Protein AF-0000000072514870 (afdb_homodimer)

Organism: Oesophagostomum dentatum (NCBI:txid61180)

InterPro domains:
  IPR031053 Chromodomain-helicase-DNA-binding protein 1-like [PTHR47157] (15-171)
  IPR043472 Macro domain-like [G3DSA:3.40.220.10] (25-173)
  IPR043472 Macro domain-like [SSF52949] (26-171)

Nearest PDB structures (foldseek):
  7epu-assembly1_B  TM=7.178E-01  e=2.884E-07  Homo sapiens
  6lfq-assembly1_A  TM=6.976E-01  e=9.894E-04  Saccharomyces cerevisiae S288C
  6lfs-assembly1_A  TM=6.903E-01  e=5.741E-03  Saccharomyces cerevisiae S288C
  5efo-assembly1_B  TM=5.193E-01  e=2.152E+00  Vibrio cholerae
  4lkr-assembly1_A  TM=4.540E-01  e=8.447E+00  Shewanella oneidensis MR-1

Radius of gyration: 20.97 Å; Cα contacts (8 Å, |Δi|>4): 675; chains: 2; bounding box: 46×59×58 Å

Secondary structure (DSSP, 8-state):
----BPPPPPHHHHTT--GGGEEEEEEEEES-TTSPPPPTT---SEEEEEEEEESSS----SHHHHHHHHH-THHHHHHHHHHHTT---TT-EEEE----------S----------TTPPEEEEEEEEEE-TTSTTEEEHHHHHHHHHHHHHHHHHTTEEEEEEPSSSSS-----/----BPPPPPHHHHTT--GGGEEEEEEEEES-TTSPPPPTT---SEEEEEEEEESSS----SHHHHHHHHH-THHHHHHHHHHHTT---TT-EEEE----------S----------TTPPEEEEEEEEEE-TTSTTEEEHHHHHHHHHHHHHHHHHTTEEEEEEPSSSSSS----

Sequence (352 aa):
YVSGSLPLPNPEDQQSIEAIEEAVRLHYVRGDVTRPQREEDDHSKCQLILHCVDNSGTFGDRGIFAALRAKDPSIADRYELISRMGDLRIGDAHLINDVKELRNSPETEEQPSTSMHTDEAAEAVILFVGQSSKRRDEIRLATLEHCFARIGEYARHNDASVHMARIGYGMCSQKNYVSGSLPLPNPEDQQSIEAIEEAVRLHYVRGDVTRPQREEDDHSKCQLILHCVDNSGTFGDRGIFAALRAKDPSIADRYELISRMGDLRIGDAHLINDVKELRNSPETEEQPSTSMHTDEAAEAVILFVGQSSKRRDEIRLATLEHCFARIGEYARHNDASVHMARIGYGMCSQKN

Foldseek 3Di:
DDFQWFDFDDPVVVVPADPPRDDDDDDDDDDDLLDDDDDPPQQFQEAEEEAEDALPLAQFCDDVSVVLCQQAVVVNVVSNVCNVVVNLDQLTKGKAFQGHRPDCPDPPPVPVPVCVVVRDHGYIYIYHHQDYPVDQPDGDPVSVVSNVSRVVVVCVVRRYHYTYDPPPPPRRSPPD/DDFQWFDFDDPVVVVPQDPPNDDDDDDDDDDDLLDDDDDPPQQFQEAEEEAEDALPLAQFCDDVSVVLCQQAVVVSVVSNVCSVVVNLDQLTKGKAFQGHRPHCPDPPPVPVPVCVVVRDHGYIYIYHHQDYPVGLPDGDPVSVVSNVSRVVVVCVVRRYHYTYDPPPPDRRSDDD

pLDDT: mean 79.29, std 19.31, range [24.91, 97.81]

Structure (mmCIF, N/CA/C/O backbone):
data_AF-0000000072514870-model_v1
#
loop_
_entity.id
_entity.type
_entity.pdbx_description
1 polymer 'Uncharacterized protein'
#
loop_
_atom_site.group_PDB
_atom_site.id
_atom_site.type_symbol
_atom_site.label_atom_id
_atom_site.label_alt_id
_atom_site.label_comp_id
_atom_site.label_asym_id
_atom_site.label_entity_id
_atom_site.label_seq_id
_atom_site.pdbx_PDB_ins_code
_atom_site.Cartn_x
_atom_site.Cartn_y
_atom_site.Cartn_z
_atom_site.occupancy
_atom_site.B_iso_or_equiv
_atom_site.auth_seq_id
_atom_site.auth_comp_id
_atom_site.auth_asym_id
_atom_site.auth_atom_id
_atom_site.pdbx_PDB_model_num
ATOM 1 N N . TYR A 1 1 ? -1.441 -31.609 -0.232 1 90.69 1 TYR A N 1
ATOM 2 C CA . TYR A 1 1 ? -1.537 -30.156 -0.292 1 90.69 1 TYR A CA 1
ATOM 3 C C . TYR A 1 1 ? -0.963 -29.516 0.968 1 90.69 1 TYR A C 1
ATOM 5 O O . TYR A 1 1 ? -1.275 -29.953 2.084 1 90.69 1 TYR A O 1
ATOM 13 N N . VAL A 1 2 ? 0.044 -28.703 0.779 1 90.56 2 VAL A N 1
ATOM 14 C CA . VAL A 1 2 ? 0.567 -27.891 1.874 1 90.56 2 VAL A CA 1
ATOM 15 C C . VAL A 1 2 ? 0.252 -26.422 1.622 1 90.56 2 VAL A C 1
ATOM 17 O O . VAL A 1 2 ? 0.572 -25.891 0.559 1 90.56 2 VAL A O 1
ATOM 20 N N . SER A 1 3 ? -0.399 -25.859 2.57 1 92 3 SER A N 1
ATOM 21 C CA . SER A 1 3 ? -0.801 -24.469 2.422 1 92 3 SER A CA 1
ATOM 22 C C . SER A 1 3 ? 0.412 -23.562 2.266 1 92 3 SER A C 1
ATOM 24 O O . SER A 1 3 ? 1.411 -23.719 2.971 1 92 3 SER A O 1
ATOM 26 N N . GLY A 1 4 ? 0.358 -22.641 1.315 1 89.12 4 GLY A N 1
ATOM 27 C CA . GLY A 1 4 ? 1.38 -21.625 1.129 1 89.12 4 GLY A CA 1
ATOM 28 C C . GLY A 1 4 ? 1.059 -20.328 1.835 1 89.12 4 GLY A C 1
ATOM 29 O O . GLY A 1 4 ? 1.702 -19.297 1.586 1 89.12 4 GLY A O 1
ATOM 30 N N . SER A 1 5 ? -0.01 -20.359 2.662 1 93.62 5 SER A N 1
ATOM 31 C CA . SER A 1 5 ? -0.379 -19.156 3.391 1 93.62 5 SER A CA 1
ATOM 32 C C . SER A 1 5 ? 0.699 -18.766 4.395 1 93.62 5 SER A C 1
ATOM 34 O O . SER A 1 5 ? 1.143 -19.594 5.191 1 93.62 5 SER A O 1
ATOM 36 N N . LEU A 1 6 ? 1.13 -17.578 4.352 1 94.62 6 LEU A N 1
ATOM 37 C CA . LEU A 1 6 ? 2.17 -17.078 5.242 1 94.62 6 LEU A CA 1
ATOM 38 C C . LEU A 1 6 ? 1.637 -16.906 6.66 1 94.62 6 LEU A C 1
ATOM 40 O O . LEU A 1 6 ? 0.489 -16.484 6.848 1 94.62 6 LEU A O 1
ATOM 44 N N . PRO A 1 7 ? 2.412 -17.109 7.633 1 89.19 7 PRO A N 1
ATOM 45 C CA . PRO A 1 7 ? 1.971 -16.953 9.023 1 89.19 7 PRO A CA 1
ATOM 46 C C . PRO A 1 7 ? 1.928 -15.5 9.469 1 89.19 7 PRO A C 1
ATOM 48 O O . PRO A 1 7 ? 2.625 -14.656 8.898 1 89.19 7 PRO A O 1
ATOM 51 N N . LEU A 1 8 ? 1.062 -15.242 10.43 1 86.31 8 LEU A N 1
ATOM 52 C CA . LEU A 1 8 ? 1.138 -13.961 11.109 1 86.31 8 LEU A CA 1
ATOM 53 C C . LEU A 1 8 ? 2.424 -13.852 11.93 1 86.31 8 LEU A C 1
ATOM 55 O O . LEU A 1 8 ? 2.947 -14.859 12.406 1 86.31 8 LEU A O 1
ATOM 59 N N . PRO A 1 9 ? 2.838 -12.586 11.992 1 80.44 9 PRO A N 1
ATOM 60 C CA . PRO A 1 9 ? 4.023 -12.445 12.844 1 80.44 9 PRO A CA 1
ATOM 61 C C . PRO A 1 9 ? 3.781 -12.906 14.273 1 80.44 9 PRO A C 1
ATOM 63 O O . PRO A 1 9 ? 2.654 -12.828 14.773 1 80.44 9 PRO A O 1
ATOM 66 N N . ASN A 1 10 ? 4.762 -13.414 14.82 1 77.88 10 ASN A N 1
ATOM 67 C CA . ASN A 1 10 ? 4.691 -13.805 16.234 1 77.88 10 ASN A CA 1
ATOM 68 C C . ASN A 1 10 ? 4.355 -12.617 17.125 1 77.88 10 ASN A C 1
ATOM 70 O O . ASN A 1 10 ? 4.961 -11.547 17 1 77.88 10 ASN A O 1
ATOM 74 N N . PRO A 1 11 ? 3.316 -12.828 17.859 1 72 11 PRO A N 1
ATOM 75 C CA . PRO A 1 11 ? 2.953 -11.727 18.766 1 72 11 PRO A CA 1
ATOM 76 C C . PRO A 1 11 ? 4.145 -11.195 19.547 1 72 11 PRO A C 1
ATOM 78 O O . PRO A 1 11 ? 4.227 -10 19.828 1 72 11 PRO A O 1
ATOM 81 N N . GLU A 1 12 ? 4.957 -12.078 19.953 1 66.81 12 GLU A N 1
ATOM 82 C CA . GLU A 1 12 ? 6.137 -11.648 20.703 1 66.81 12 GLU A CA 1
ATOM 83 C C . GLU A 1 12 ? 6.988 -10.68 19.875 1 66.81 12 GLU A C 1
ATOM 85 O O . GLU A 1 12 ? 7.594 -9.758 20.438 1 66.81 12 GLU A O 1
ATOM 90 N N . ASP A 1 13 ? 6.992 -10.914 18.609 1 62.56 13 ASP A N 1
ATOM 91 C CA . ASP A 1 13 ? 7.773 -10.062 17.719 1 62.56 13 ASP A CA 1
ATOM 92 C C . ASP A 1 13 ? 7.078 -8.727 17.484 1 62.56 13 ASP A C 1
ATOM 94 O O . ASP A 1 13 ? 7.734 -7.719 17.203 1 62.56 13 ASP A O 1
ATOM 98 N N . GLN A 1 14 ? 5.738 -8.711 17.625 1 60.97 14 GLN A N 1
ATOM 99 C CA . GLN A 1 14 ? 4.926 -7.531 17.328 1 60.97 14 GLN A CA 1
ATOM 100 C C . GLN A 1 14 ? 4.82 -6.629 18.562 1 60.97 14 GLN A C 1
ATOM 102 O O . GLN A 1 14 ? 4.625 -5.418 18.438 1 60.97 14 GLN A O 1
ATOM 107 N N . GLN A 1 15 ? 4.641 -7.242 19.828 1 55.06 15 GLN A N 1
ATOM 108 C CA . GLN A 1 15 ? 4.418 -6.5 21.062 1 55.06 15 GLN A CA 1
ATOM 109 C C . GLN A 1 15 ? 5.43 -5.371 21.219 1 55.06 15 GLN A C 1
ATOM 111 O O . GLN A 1 15 ? 5.137 -4.352 21.844 1 55.06 15 GLN A O 1
ATOM 116 N N . SER A 1 16 ? 6.562 -5.52 20.656 1 50.81 16 SER A N 1
ATOM 117 C CA . SER A 1 16 ? 7.551 -4.48 20.922 1 50.81 16 SER A CA 1
ATOM 118 C C . SER A 1 16 ? 7.418 -3.326 19.938 1 50.81 16 SER A C 1
ATOM 120 O O . SER A 1 16 ? 8.039 -2.275 20.109 1 50.81 16 SER A O 1
ATOM 122 N N . ILE A 1 17 ? 6.578 -3.631 18.969 1 52.66 17 ILE A N 1
ATOM 123 C CA . ILE A 1 17 ? 6.676 -2.586 17.953 1 52.66 17 ILE A CA 1
ATOM 124 C C . ILE A 1 17 ? 5.504 -1.617 18.094 1 52.66 17 ILE A C 1
ATOM 126 O O . ILE A 1 17 ? 4.344 -2.014 17.969 1 52.66 17 ILE A O 1
ATOM 130 N N . GLU A 1 18 ? 5.715 -0.509 18.781 1 56.44 18 GLU A N 1
ATOM 131 C CA . GLU A 1 18 ? 4.711 0.55 18.797 1 56.44 18 GLU A CA 1
ATOM 132 C C . GLU A 1 18 ? 4.324 0.965 17.375 1 56.44 18 GLU A C 1
ATOM 134 O O . GLU A 1 18 ? 5.082 0.746 16.438 1 56.44 18 GLU A O 1
ATOM 139 N N . ALA A 1 19 ? 3.055 1.271 17.078 1 55.03 19 ALA A N 1
ATOM 140 C CA . ALA A 1 19 ? 2.477 1.653 15.789 1 55.03 19 ALA A CA 1
ATOM 141 C C . ALA A 1 19 ? 3.459 2.486 14.977 1 55.03 19 ALA A C 1
ATOM 143 O O . ALA A 1 19 ? 3.498 2.383 13.742 1 55.03 19 ALA A O 1
ATOM 144 N N . ILE A 1 20 ? 4.344 3.166 15.711 1 58.41 20 ILE A N 1
ATOM 145 C CA . ILE A 1 20 ? 5.223 4.109 15.031 1 58.41 20 ILE A CA 1
ATOM 146 C C . ILE A 1 20 ? 6.609 3.49 14.859 1 58.41 20 ILE A C 1
ATOM 148 O O . ILE A 1 20 ? 7.562 4.18 14.5 1 58.41 20 ILE A O 1
ATOM 152 N N . GLU A 1 21 ? 6.555 2.211 15.031 1 62.81 21 GLU A N 1
ATOM 153 C CA . GLU A 1 21 ? 7.922 1.691 15.031 1 62.81 21 GLU A CA 1
ATOM 154 C C . GLU A 1 21 ? 8.25 1.008 13.711 1 62.81 21 GLU A C 1
ATOM 156 O O . GLU A 1 21 ? 9.352 0.475 13.539 1 62.81 21 GLU A O 1
ATOM 161 N N . GLU A 1 22 ? 7.277 1.012 12.953 1 71.06 22 GLU A N 1
ATOM 162 C CA . GLU A 1 22 ? 7.574 0.446 11.633 1 71.06 22 GLU A CA 1
ATOM 163 C C . GLU A 1 22 ? 6.984 1.305 10.523 1 71.06 22 GLU A C 1
ATOM 165 O O . GLU A 1 22 ? 5.898 1.861 10.664 1 71.06 22 GLU A O 1
ATOM 170 N N . ALA A 1 23 ? 7.887 1.414 9.562 1 77.31 23 ALA A N 1
ATOM 171 C CA . ALA A 1 23 ? 7.457 2.211 8.422 1 77.31 23 ALA A CA 1
ATOM 172 C C . ALA A 1 23 ? 7.719 1.474 7.109 1 77.31 23 ALA A C 1
ATOM 174 O O . ALA A 1 23 ? 8.508 0.529 7.066 1 77.31 23 ALA A O 1
ATOM 175 N N . VAL A 1 24 ? 6.902 1.804 6.18 1 81.5 24 VAL A N 1
ATOM 176 C CA . VAL A 1 24 ? 7.074 1.311 4.816 1 81.5 24 VAL A CA 1
ATOM 177 C C . VAL A 1 24 ? 7.461 2.465 3.893 1 81.5 24 VAL A C 1
ATOM 179 O O . VAL A 1 24 ? 6.883 3.551 3.971 1 81.5 24 VAL A O 1
ATOM 182 N N . ARG A 1 25 ? 8.508 2.23 3.164 1 84.69 25 ARG A N 1
ATOM 183 C CA . ARG A 1 25 ? 8.898 3.172 2.121 1 84.69 25 ARG A CA 1
ATOM 184 C C . ARG A 1 25 ? 8.43 2.695 0.75 1 84.69 25 ARG A C 1
ATOM 186 O O . ARG A 1 25 ? 8.609 1.528 0.396 1 84.69 25 ARG A O 1
ATOM 193 N N . LEU A 1 26 ? 7.801 3.662 0.001 1 84.88 26 LEU A N 1
ATOM 194 C CA . LEU A 1 26 ? 7.277 3.35 -1.324 1 84.88 26 LEU A CA 1
ATOM 195 C C . LEU A 1 26 ? 8.07 4.074 -2.406 1 84.88 26 LEU A C 1
ATOM 197 O O . LEU A 1 26 ? 8.352 5.266 -2.283 1 84.88 26 LEU A O 1
ATOM 201 N N . HIS A 1 27 ? 8.453 3.312 -3.383 1 83.12 27 HIS A N 1
ATOM 202 C CA . HIS A 1 27 ? 9.086 3.867 -4.574 1 83.12 27 HIS A CA 1
ATOM 203 C C . HIS A 1 27 ? 8.281 3.549 -5.828 1 83.12 27 HIS A C 1
ATOM 205 O O . HIS A 1 27 ? 8.031 2.381 -6.133 1 83.12 27 HIS A O 1
ATOM 211 N N . TYR A 1 28 ? 7.828 4.59 -6.5 1 81.06 28 TYR A N 1
ATOM 212 C CA . TYR A 1 28 ? 7.082 4.402 -7.738 1 81.06 28 TYR A CA 1
ATOM 213 C C . TYR A 1 28 ? 8.023 4.234 -8.922 1 81.06 28 TYR A C 1
ATOM 215 O O . TYR A 1 28 ? 8.953 5.027 -9.109 1 81.06 28 TYR A O 1
ATOM 223 N N . VAL A 1 29 ? 7.828 3.154 -9.594 1 79.5 29 VAL A N 1
ATOM 224 C CA . VAL A 1 29 ? 8.695 2.861 -10.727 1 79.5 29 VAL A CA 1
ATOM 225 C C . VAL A 1 29 ? 7.852 2.598 -11.977 1 79.5 29 VAL A C 1
ATOM 227 O O . VAL A 1 29 ? 6.727 2.1 -11.875 1 79.5 29 VAL A O 1
ATOM 230 N N . ARG A 1 30 ? 8.422 3.027 -13.094 1 77.62 30 ARG A N 1
ATOM 231 C CA . ARG A 1 30 ? 7.758 2.705 -14.352 1 77.62 30 ARG A CA 1
ATOM 232 C C . ARG A 1 30 ? 8.156 1.317 -14.844 1 77.62 30 ARG A C 1
ATOM 234 O O . ARG A 1 30 ? 9.328 0.943 -14.773 1 77.62 30 ARG A O 1
ATOM 241 N N . GLY A 1 31 ? 7.172 0.548 -15.289 1 79.62 31 GLY A N 1
ATOM 242 C CA . GLY A 1 31 ? 7.48 -0.757 -15.852 1 79.62 31 GLY A CA 1
ATOM 243 C C . GLY A 1 31 ? 6.422 -1.803 -15.547 1 79.62 31 GLY A C 1
ATOM 244 O O . GLY A 1 31 ? 5.449 -1.523 -14.844 1 79.62 31 GLY A O 1
ATOM 245 N N . ASP A 1 32 ? 6.645 -2.949 -16.094 1 82.38 32 ASP A N 1
ATOM 246 C CA . ASP A 1 32 ? 5.816 -4.137 -15.914 1 82.38 32 ASP A CA 1
ATOM 247 C C . ASP A 1 32 ? 6.105 -4.82 -14.586 1 82.38 32 ASP A C 1
ATOM 249 O O . ASP A 1 32 ? 7.188 -5.379 -14.391 1 82.38 32 ASP A O 1
ATOM 253 N N . VAL A 1 33 ? 5.094 -4.84 -13.664 1 87.75 33 VAL A N 1
ATOM 254 C CA . VAL A 1 33 ? 5.297 -5.367 -12.32 1 87.75 33 VAL A CA 1
ATOM 255 C C . VAL A 1 33 ? 5.617 -6.859 -12.391 1 87.75 33 VAL A C 1
ATOM 257 O O . VAL A 1 33 ? 6.234 -7.414 -11.484 1 87.75 33 VAL A O 1
ATOM 260 N N . THR A 1 34 ? 5.16 -7.52 -13.43 1 89.56 34 THR A N 1
ATOM 261 C CA . THR A 1 34 ? 5.441 -8.945 -13.555 1 89.56 34 THR A CA 1
ATOM 262 C C . THR A 1 34 ? 6.895 -9.18 -13.961 1 89.56 34 THR A C 1
ATOM 264 O O . THR A 1 34 ? 7.355 -10.32 -14 1 89.56 34 THR A O 1
ATOM 267 N N . ARG A 1 35 ? 7.555 -8.125 -14.273 1 88.31 35 ARG A N 1
ATOM 268 C CA . ARG A 1 35 ? 8.992 -8.125 -14.539 1 88.31 35 ARG A CA 1
ATOM 269 C C . ARG A 1 35 ? 9.711 -7.094 -13.672 1 88.31 35 ARG A C 1
ATOM 271 O O . ARG A 1 35 ? 10.227 -6.098 -14.18 1 88.31 35 ARG A O 1
ATOM 278 N N . PRO A 1 36 ? 9.742 -7.406 -12.406 1 86.31 36 PRO A N 1
ATOM 279 C CA . PRO A 1 36 ? 10.305 -6.41 -11.484 1 86.31 36 PRO A CA 1
ATOM 280 C C . PRO A 1 36 ? 11.727 -6.008 -11.852 1 86.31 36 PRO A C 1
ATOM 282 O O . PRO A 1 36 ? 12.539 -6.855 -12.227 1 86.31 36 PRO A O 1
ATOM 285 N N . GLN A 1 37 ? 11.906 -4.727 -11.852 1 80.06 37 GLN A N 1
ATOM 286 C CA . GLN A 1 37 ? 13.227 -4.176 -12.156 1 80.06 37 GLN A CA 1
ATOM 287 C C . GLN A 1 37 ? 14.078 -4.051 -10.898 1 80.06 37 GLN A C 1
ATOM 289 O O . GLN A 1 37 ? 13.578 -3.629 -9.852 1 80.06 37 GLN A O 1
ATOM 294 N N . ARG A 1 38 ? 15.18 -4.543 -11.008 1 77.81 38 ARG A N 1
ATOM 295 C CA . ARG A 1 38 ? 16.109 -4.43 -9.891 1 77.81 38 ARG A CA 1
ATOM 296 C C . ARG A 1 38 ? 16.969 -3.176 -10.016 1 77.81 38 ARG A C 1
ATOM 298 O O . ARG A 1 38 ? 17.516 -2.904 -11.086 1 77.81 38 ARG A O 1
ATOM 305 N N . GLU A 1 39 ? 16.891 -2.422 -8.992 1 74.38 39 GLU A N 1
ATOM 306 C CA . GLU A 1 39 ? 17.797 -1.283 -8.969 1 74.38 39 GLU A CA 1
ATOM 307 C C . GLU A 1 39 ? 19.234 -1.731 -8.703 1 74.38 39 GLU A C 1
ATOM 309 O O . GLU A 1 39 ? 19.469 -2.801 -8.133 1 74.38 39 GLU A O 1
ATOM 314 N N . GLU A 1 40 ? 20.172 -0.948 -9.125 1 75.19 40 GLU A N 1
ATOM 315 C CA . GLU A 1 40 ? 21.578 -1.27 -8.969 1 75.19 40 GLU A CA 1
ATOM 316 C C . GLU A 1 40 ? 21.922 -1.55 -7.508 1 75.19 40 GLU A C 1
ATOM 318 O O . GLU A 1 40 ? 22.719 -2.449 -7.215 1 75.19 40 GLU A O 1
ATOM 323 N N . ASP A 1 41 ? 21.234 -0.905 -6.676 1 74.94 41 ASP A N 1
ATOM 324 C CA . ASP A 1 41 ? 21.578 -1.014 -5.262 1 74.94 41 ASP A CA 1
ATOM 325 C C . ASP A 1 41 ? 20.641 -1.99 -4.543 1 74.94 41 ASP A C 1
ATOM 327 O O . ASP A 1 41 ? 20.719 -2.129 -3.32 1 74.94 41 ASP A O 1
ATOM 331 N N . ASP A 1 42 ? 19.844 -2.652 -5.316 1 76.75 42 ASP A N 1
ATOM 332 C CA . ASP A 1 42 ? 18.953 -3.643 -4.723 1 76.75 42 ASP A CA 1
ATOM 333 C C . ASP A 1 42 ? 19.656 -4.996 -4.578 1 76.75 42 ASP A C 1
ATOM 335 O O . ASP A 1 42 ? 19.938 -5.664 -5.578 1 76.75 42 ASP A O 1
ATOM 339 N N . HIS A 1 43 ? 19.891 -5.395 -3.348 1 79.62 43 HIS A N 1
ATOM 340 C CA . HIS A 1 43 ? 20.594 -6.641 -3.076 1 79.62 43 HIS A CA 1
ATOM 341 C C . HIS A 1 43 ? 19.641 -7.707 -2.539 1 79.62 43 HIS A C 1
ATOM 343 O O . HIS A 1 43 ? 20.078 -8.695 -1.941 1 79.62 43 HIS A O 1
ATOM 349 N N . SER A 1 44 ? 18.391 -7.488 -2.77 1 85.81 44 SER A N 1
ATOM 350 C CA . SER A 1 44 ? 17.406 -8.469 -2.299 1 85.81 44 SER A CA 1
ATOM 351 C C . SER A 1 44 ? 17.625 -9.82 -2.975 1 85.81 44 SER A C 1
ATOM 353 O O . SER A 1 44 ? 17.969 -9.883 -4.156 1 85.81 44 SER A O 1
ATOM 355 N N . LYS A 1 45 ? 17.359 -10.914 -2.203 1 88.25 45 LYS A N 1
ATOM 356 C CA . LYS A 1 45 ? 17.531 -12.273 -2.699 1 88.25 45 LYS A CA 1
ATOM 357 C C . LYS A 1 45 ? 16.312 -12.742 -3.48 1 88.25 45 LYS A C 1
ATOM 359 O O . LYS A 1 45 ? 16.391 -13.688 -4.262 1 88.25 45 LYS A O 1
ATOM 364 N N . CYS A 1 46 ? 15.266 -12.086 -3.227 1 91.69 46 CYS A N 1
ATOM 365 C CA . CYS A 1 46 ? 14 -12.477 -3.842 1 91.69 46 CYS A CA 1
ATOM 366 C C . CYS A 1 46 ? 13.148 -11.25 -4.16 1 91.69 46 CYS A C 1
ATOM 368 O O . CYS A 1 46 ? 13.117 -10.289 -3.383 1 91.69 46 CYS A O 1
ATOM 370 N N . GLN A 1 47 ? 12.508 -11.297 -5.316 1 91.56 47 GLN A N 1
ATOM 371 C CA . GLN A 1 47 ? 11.523 -10.289 -5.688 1 91.56 47 GLN A CA 1
ATOM 372 C C . GLN A 1 47 ? 10.102 -10.836 -5.578 1 91.56 47 GLN A C 1
ATOM 374 O O . GLN A 1 47 ? 9.75 -11.797 -6.258 1 91.56 47 GLN A O 1
ATOM 379 N N . LEU A 1 48 ? 9.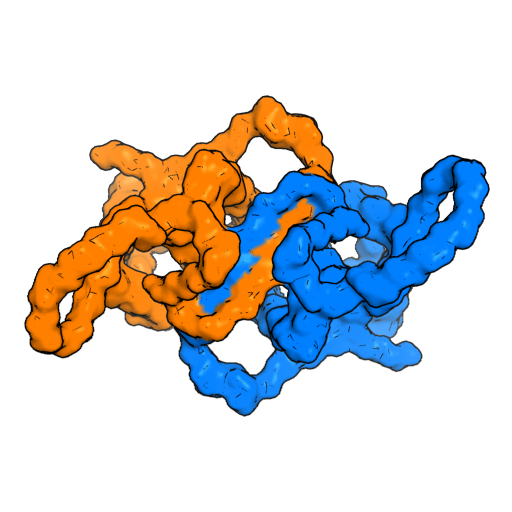352 -10.203 -4.75 1 94.88 48 LEU A N 1
ATOM 380 C CA . LEU A 1 48 ? 7.973 -10.625 -4.535 1 94.88 48 LEU A CA 1
ATOM 381 C C . LEU A 1 48 ? 7.004 -9.766 -5.348 1 94.88 48 LEU A C 1
ATOM 383 O O . LEU A 1 48 ? 6.941 -8.555 -5.16 1 94.88 48 LEU A O 1
ATOM 387 N N . ILE A 1 49 ? 6.301 -10.383 -6.219 1 93.5 49 ILE A N 1
ATOM 388 C CA . ILE A 1 49 ? 5.199 -9.719 -6.906 1 93.5 49 ILE A CA 1
ATOM 389 C C . ILE A 1 49 ? 3.91 -9.898 -6.109 1 93.5 49 ILE A C 1
ATOM 391 O O . ILE A 1 49 ? 3.463 -11.031 -5.898 1 93.5 49 ILE A O 1
ATOM 395 N N . LEU A 1 50 ? 3.365 -8.836 -5.715 1 93.88 50 LEU A N 1
ATOM 396 C CA . LEU A 1 50 ? 2.191 -8.844 -4.848 1 93.88 50 LEU A CA 1
ATOM 397 C C . LEU A 1 50 ? 0.929 -8.523 -5.641 1 93.88 50 LEU A C 1
ATOM 399 O O . LEU A 1 50 ? 0.926 -7.613 -6.469 1 93.88 50 LEU A O 1
ATOM 403 N N . HIS A 1 51 ? -0.116 -9.289 -5.387 1 92.25 51 HIS A N 1
ATOM 404 C CA . HIS A 1 51 ? -1.389 -8.945 -6.012 1 92.25 51 HIS A CA 1
ATOM 405 C C . HIS A 1 51 ? -2.562 -9.359 -5.133 1 92.25 51 HIS A C 1
ATOM 407 O O . HIS A 1 51 ? -2.539 -10.438 -4.527 1 92.25 51 HIS A O 1
ATOM 413 N N . CYS A 1 52 ? -3.586 -8.5 -5.137 1 90.88 52 CYS A N 1
ATOM 414 C CA . CYS A 1 52 ? -4.801 -8.75 -4.367 1 90.88 52 CYS A CA 1
ATOM 415 C C . CYS A 1 52 ? -5.754 -9.656 -5.133 1 90.88 52 CYS A C 1
ATOM 417 O O . CYS A 1 52 ? -5.973 -9.469 -6.332 1 90.88 52 CYS A O 1
ATOM 419 N N . VAL A 1 53 ? -6.324 -10.609 -4.441 1 91.81 53 VAL A N 1
ATOM 420 C CA . VAL A 1 53 ? -7.336 -11.492 -5.012 1 91.81 53 VAL A CA 1
ATOM 421 C C . VAL A 1 53 ? -8.562 -11.531 -4.102 1 91.81 53 VAL A C 1
ATOM 423 O O . VAL A 1 53 ? -8.492 -11.133 -2.936 1 91.81 53 VAL A O 1
ATOM 426 N N . ASP A 1 54 ? -9.695 -11.953 -4.699 1 92.25 54 ASP A N 1
ATOM 427 C CA . ASP A 1 54 ? -10.875 -12.281 -3.895 1 92.25 54 ASP A CA 1
ATOM 428 C C . ASP A 1 54 ? -10.922 -13.766 -3.564 1 92.25 54 ASP A C 1
ATOM 430 O O . ASP A 1 54 ? -10.016 -14.523 -3.936 1 92.25 54 ASP A O 1
ATOM 434 N N . ASN A 1 55 ? -12.016 -14.141 -2.807 1 94.5 55 ASN A N 1
ATOM 435 C CA . ASN A 1 55 ? -12.094 -15.547 -2.414 1 94.5 55 ASN A CA 1
ATOM 436 C C . ASN A 1 55 ? -13.062 -16.328 -3.299 1 94.5 55 ASN A C 1
ATOM 438 O O . ASN A 1 55 ? -13.703 -17.266 -2.84 1 94.5 55 ASN A O 1
ATOM 442 N N . SER A 1 56 ? -13.203 -15.992 -4.562 1 93.88 56 SER A N 1
ATOM 443 C CA . SER A 1 56 ? -14.117 -16.656 -5.484 1 93.88 56 SER A CA 1
ATOM 444 C C . SER A 1 56 ? -13.555 -18 -5.949 1 93.88 56 SER A C 1
ATOM 446 O O . SER A 1 56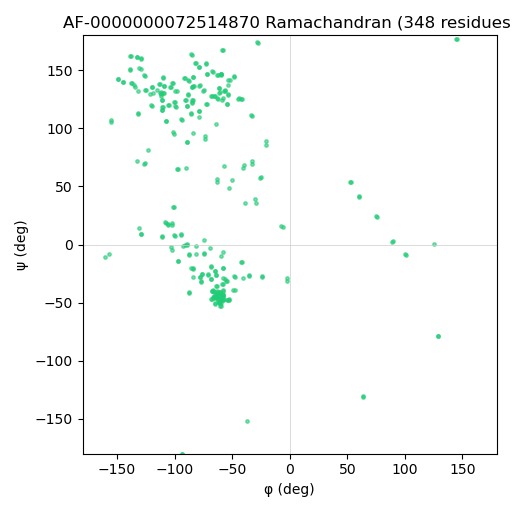 ? -14.305 -18.906 -6.328 1 93.88 56 SER A O 1
ATOM 448 N N . GLY A 1 57 ? -12.281 -18.031 -6.039 1 94.81 57 GLY A N 1
ATOM 449 C CA . GLY A 1 57 ? -11.641 -19.234 -6.535 1 94.81 57 GLY A CA 1
ATOM 450 C C . GLY A 1 57 ? -11.461 -19.234 -8.047 1 94.81 57 GLY A C 1
ATOM 451 O O . GLY A 1 57 ? -10.984 -20.219 -8.617 1 94.81 57 GLY A O 1
ATOM 452 N N . THR A 1 58 ? -11.82 -18.219 -8.656 1 94.12 58 THR A N 1
ATOM 453 C CA . THR A 1 58 ? -11.617 -18.047 -10.094 1 94.12 58 THR A CA 1
ATOM 454 C C . THR A 1 58 ? -10.586 -16.969 -10.359 1 94.12 58 THR A C 1
ATOM 456 O O . THR A 1 58 ? -10.773 -15.812 -9.977 1 94.12 58 THR A O 1
ATOM 459 N N . PHE A 1 59 ? -9.539 -17.422 -10.984 1 95.06 59 PHE A N 1
ATOM 460 C CA . PHE A 1 59 ? -8.477 -16.484 -11.305 1 95.06 59 PHE A CA 1
ATOM 461 C C . PHE A 1 59 ? -8.891 -15.578 -12.469 1 95.06 59 PHE A C 1
ATOM 463 O O . PHE A 1 59 ? -9.445 -16.062 -13.461 1 95.06 59 PHE A O 1
ATOM 470 N N . GLY A 1 60 ? -8.711 -14.359 -12.383 1 90.44 60 GLY A N 1
ATOM 471 C CA . GLY A 1 60 ? -9.078 -13.406 -13.422 1 90.44 60 GLY A CA 1
ATOM 472 C C . GLY A 1 60 ? -8.398 -13.688 -14.75 1 90.44 60 GLY A C 1
ATOM 473 O O . GLY A 1 60 ? -7.406 -14.414 -14.805 1 90.44 60 GLY A O 1
ATOM 474 N N . ASP A 1 61 ? -8.906 -13.016 -15.773 1 90.12 61 ASP A N 1
ATOM 475 C CA . ASP A 1 61 ? -8.359 -13.289 -17.109 1 90.12 61 ASP A CA 1
ATOM 476 C C . ASP A 1 61 ? -7.961 -11.992 -17.812 1 90.12 61 ASP A C 1
ATOM 478 O O . ASP A 1 61 ? -7.547 -12.016 -18.969 1 90.12 61 ASP A O 1
ATOM 482 N N . ARG A 1 62 ? -7.996 -10.961 -17.109 1 86.12 62 ARG A N 1
ATOM 483 C CA . ARG A 1 62 ? -7.641 -9.672 -17.688 1 86.12 62 ARG A CA 1
ATOM 484 C C . ARG A 1 62 ? -6.672 -8.914 -16.781 1 86.12 62 ARG A C 1
ATOM 486 O O . ARG A 1 62 ? -6.469 -9.281 -15.625 1 86.12 62 ARG A O 1
ATOM 493 N N . GLY A 1 63 ? -6.016 -7.922 -17.469 1 84.06 63 GLY A N 1
ATOM 494 C CA . GLY A 1 63 ? -5.133 -7.062 -16.703 1 84.06 63 GLY A CA 1
ATOM 495 C C . GLY A 1 63 ? -3.963 -7.805 -16.094 1 84.06 63 GLY A C 1
ATOM 496 O O . GLY A 1 63 ? -3.299 -8.594 -16.766 1 84.06 63 GLY A O 1
ATOM 497 N N . ILE A 1 64 ? -3.77 -7.566 -14.805 1 87.75 64 ILE A N 1
ATOM 498 C CA . ILE A 1 64 ? -2.625 -8.141 -14.109 1 87.75 64 ILE A CA 1
ATOM 499 C C . ILE A 1 64 ? -2.793 -9.656 -14 1 87.75 64 ILE A C 1
ATOM 501 O O . ILE A 1 64 ? -1.812 -10.398 -14.047 1 87.75 64 ILE A O 1
ATOM 505 N N . PHE A 1 65 ? -4.016 -10.055 -13.945 1 91.12 65 PHE A N 1
ATOM 506 C CA . PHE A 1 65 ? -4.254 -11.492 -13.883 1 91.12 65 PHE A CA 1
ATOM 507 C C . PHE A 1 65 ? -3.768 -12.172 -15.164 1 91.12 65 PHE A C 1
ATOM 509 O O . PHE A 1 65 ? -3.09 -13.195 -15.102 1 91.12 65 PHE A O 1
ATOM 516 N N . ALA A 1 66 ? -4.105 -11.578 -16.234 1 90.31 66 ALA A N 1
ATOM 517 C CA . ALA A 1 66 ? -3.654 -12.109 -17.516 1 90.31 66 ALA A CA 1
ATOM 518 C C . ALA A 1 66 ? -2.131 -12.086 -17.609 1 90.31 66 ALA A C 1
ATOM 520 O O . ALA A 1 66 ? -1.519 -13.039 -18.094 1 90.31 66 ALA A O 1
ATOM 521 N N . ALA A 1 67 ? -1.576 -11.039 -17.141 1 90.31 67 ALA A N 1
ATOM 522 C CA . ALA A 1 67 ? -0.125 -10.875 -17.188 1 90.31 67 ALA A CA 1
ATOM 523 C C . ALA A 1 67 ? 0.572 -11.906 -16.312 1 90.31 67 ALA A C 1
ATOM 525 O O . ALA A 1 67 ? 1.594 -12.477 -16.703 1 90.31 67 ALA A O 1
ATOM 526 N N . LEU A 1 68 ? -0.021 -12.148 -15.133 1 93.06 68 LEU A N 1
ATOM 527 C CA . LEU A 1 68 ? 0.546 -13.133 -14.227 1 93.06 68 LEU A CA 1
ATOM 528 C C . LEU A 1 68 ? 0.422 -14.539 -14.797 1 93.06 68 LEU A C 1
ATOM 530 O O . LEU A 1 68 ? 1.347 -15.352 -14.68 1 93.06 68 LEU A O 1
ATOM 534 N N . ARG A 1 69 ? -0.688 -14.789 -15.391 1 93.69 69 ARG A N 1
ATOM 535 C CA . ARG A 1 69 ? -0.893 -16.078 -16.031 1 93.69 69 ARG A CA 1
ATOM 536 C C . ARG A 1 69 ? 0.108 -16.297 -17.172 1 93.69 69 ARG A C 1
ATOM 538 O O . ARG A 1 69 ? 0.65 -17.391 -17.328 1 93.69 69 ARG A O 1
ATOM 545 N N . ALA A 1 70 ? 0.287 -15.273 -17.953 1 92.69 70 ALA A N 1
ATOM 546 C CA . ALA A 1 70 ? 1.23 -15.344 -19.062 1 92.69 70 ALA A CA 1
ATOM 547 C C . ALA A 1 70 ? 2.658 -15.539 -18.562 1 92.69 70 ALA A C 1
ATOM 549 O O . ALA A 1 70 ? 3.453 -16.25 -19.188 1 92.69 70 ALA A O 1
ATOM 550 N N . LYS A 1 71 ? 3.004 -14.969 -17.469 1 92.44 71 LYS A N 1
ATOM 551 C CA . LYS A 1 71 ? 4.336 -15.109 -16.891 1 92.44 71 LYS A CA 1
ATOM 552 C C . LYS A 1 71 ? 4.598 -16.547 -16.469 1 92.44 71 LYS A C 1
ATOM 554 O O . LYS A 1 71 ? 5.637 -17.125 -16.797 1 92.44 71 LYS A O 1
ATOM 559 N N . ASP A 1 72 ? 3.748 -17.094 -15.758 1 96.19 72 ASP A N 1
ATOM 560 C CA . ASP A 1 72 ? 3.822 -18.469 -15.25 1 96.19 72 ASP A CA 1
ATOM 561 C C . ASP A 1 72 ? 2.43 -19.016 -14.953 1 96.19 72 ASP A C 1
ATOM 563 O O . ASP A 1 72 ? 1.808 -18.641 -13.961 1 96.19 72 ASP A O 1
ATOM 567 N N . PRO A 1 73 ? 1.89 -19.938 -15.773 1 95.56 73 PRO A N 1
ATOM 568 C CA . PRO A 1 73 ? 0.534 -20.469 -15.609 1 95.56 73 PRO A CA 1
ATOM 569 C C . PRO A 1 73 ? 0.319 -21.125 -14.25 1 95.56 73 PRO A C 1
ATOM 571 O O . PRO A 1 73 ? -0.821 -21.25 -13.797 1 95.56 73 PRO A O 1
ATOM 574 N N . SER A 1 74 ? 1.379 -21.5 -13.602 1 95.62 74 SER A N 1
ATOM 575 C CA . SER A 1 74 ? 1.243 -22.156 -12.312 1 95.62 74 SER A CA 1
ATOM 576 C C . SER A 1 74 ? 0.647 -21.219 -11.266 1 95.62 74 SER A C 1
ATOM 578 O O . SER A 1 74 ? 0.103 -21.672 -10.258 1 95.62 74 SER A O 1
ATOM 580 N N . ILE A 1 75 ? 0.776 -19.969 -11.484 1 96.69 75 ILE A N 1
ATOM 581 C CA . ILE A 1 75 ? 0.211 -18.984 -10.562 1 96.69 75 ILE A CA 1
ATOM 582 C C . ILE A 1 75 ? -1.303 -19.172 -10.477 1 96.69 75 ILE A C 1
ATOM 584 O O . ILE A 1 75 ? -1.855 -19.312 -9.383 1 96.69 75 ILE A O 1
ATOM 588 N N . ALA A 1 76 ? -1.898 -19.172 -11.625 1 96.69 76 ALA A N 1
ATOM 589 C CA . ALA A 1 76 ? -3.346 -19.375 -11.68 1 96.69 76 ALA A CA 1
ATOM 590 C C . ALA A 1 76 ? -3.732 -20.75 -11.156 1 96.69 76 ALA A C 1
ATOM 592 O O . ALA A 1 76 ? -4.699 -20.891 -10.398 1 96.69 76 ALA A O 1
ATOM 593 N N . ASP A 1 77 ? -2.971 -21.75 -11.547 1 96.69 77 ASP A N 1
ATOM 594 C CA . ASP A 1 77 ? -3.232 -23.109 -11.102 1 96.69 77 ASP A CA 1
ATOM 595 C C . ASP A 1 77 ? -3.197 -23.203 -9.578 1 96.69 77 ASP A C 1
ATOM 597 O O . ASP A 1 77 ? -4.055 -23.859 -8.977 1 96.69 77 ASP A O 1
ATOM 601 N N . ARG A 1 78 ? -2.244 -22.609 -8.984 1 96.56 78 ARG A N 1
ATOM 602 C CA . ARG A 1 78 ? -2.096 -22.656 -7.531 1 96.56 78 ARG A CA 1
ATOM 603 C C . ARG A 1 78 ? -3.25 -21.938 -6.836 1 96.56 78 ARG A C 1
ATOM 605 O O . ARG A 1 78 ? -3.779 -22.438 -5.84 1 96.56 78 ARG A O 1
ATOM 612 N N . TYR A 1 79 ? -3.607 -20.766 -7.348 1 97.38 79 TYR A N 1
ATOM 613 C CA . TYR A 1 79 ? -4.75 -20.062 -6.773 1 97.38 79 TYR A CA 1
ATOM 614 C C . TYR A 1 79 ? -5.984 -20.953 -6.754 1 97.38 79 TYR A C 1
ATOM 616 O O . TYR A 1 79 ? -6.68 -21.047 -5.738 1 97.38 79 TYR A O 1
ATOM 624 N N . GLU A 1 80 ? -6.227 -21.547 -7.828 1 97.06 80 GLU A N 1
ATOM 625 C CA . GLU A 1 80 ? -7.41 -22.406 -7.941 1 97.06 80 GLU A CA 1
ATOM 626 C C . GLU A 1 80 ? -7.285 -23.641 -7.051 1 97.06 80 GLU A C 1
ATOM 628 O O . GLU A 1 80 ? -8.273 -24.094 -6.465 1 97.06 80 GLU A O 1
ATOM 633 N N . LEU A 1 81 ? -6.094 -24.172 -6.996 1 97.19 81 LEU A N 1
ATOM 634 C CA . LEU A 1 81 ? -5.859 -25.297 -6.086 1 97.19 81 LEU A CA 1
ATOM 635 C C . LEU A 1 81 ? -6.125 -24.891 -4.641 1 97.19 81 LEU A C 1
ATOM 637 O O . LEU A 1 81 ? -6.77 -25.625 -3.895 1 97.19 81 LEU A O 1
ATOM 641 N N . ILE A 1 82 ? -5.598 -23.688 -4.215 1 97.38 82 ILE A N 1
ATOM 642 C CA . ILE A 1 82 ? -5.836 -23.156 -2.877 1 97.38 82 ILE A CA 1
ATOM 643 C C . ILE A 1 82 ? -7.34 -23.125 -2.596 1 97.38 82 ILE A C 1
ATOM 645 O O . ILE A 1 82 ? -7.785 -23.531 -1.521 1 97.38 82 ILE A O 1
ATOM 649 N N . SER A 1 83 ? -8.039 -22.625 -3.561 1 96.5 83 SER A N 1
ATOM 650 C CA . SER A 1 83 ? -9.484 -22.531 -3.436 1 96.5 83 SER A CA 1
ATOM 651 C C . SER A 1 83 ? -10.109 -23.922 -3.264 1 96.5 83 SER A C 1
ATOM 653 O O . SER A 1 83 ? -10.945 -24.125 -2.381 1 96.5 83 SER A O 1
ATOM 655 N N . ARG A 1 84 ? -9.758 -24.859 -4.105 1 97.12 84 ARG A N 1
ATOM 656 C CA . ARG A 1 84 ? -10.305 -26.219 -4.055 1 97.12 84 ARG A CA 1
ATOM 657 C C . ARG A 1 84 ? -10.047 -26.859 -2.697 1 97.12 84 ARG A C 1
ATOM 659 O O . ARG A 1 84 ? -10.852 -27.656 -2.219 1 97.12 84 ARG A O 1
ATOM 666 N N . MET A 1 85 ? -9.016 -26.469 -2.082 1 97.06 85 MET A N 1
ATOM 667 C CA . MET A 1 85 ? -8.641 -27.047 -0.795 1 97.06 85 MET A CA 1
ATOM 668 C C . MET A 1 85 ? -9.281 -26.281 0.356 1 97.06 85 MET A C 1
ATOM 670 O O . MET A 1 85 ? -9.016 -26.578 1.524 1 97.06 85 MET A O 1
ATOM 674 N N . GLY A 1 86 ? -10.055 -25.266 0.127 1 95.62 86 GLY A N 1
ATOM 675 C CA . GLY A 1 86 ? -10.742 -24.484 1.143 1 95.62 86 GLY A CA 1
ATOM 676 C C . GLY A 1 86 ? -9.828 -23.547 1.9 1 95.62 86 GLY A C 1
ATOM 677 O O . GLY A 1 86 ? -10.094 -23.203 3.057 1 95.62 86 GLY A O 1
ATOM 678 N N . ASP A 1 87 ? -8.734 -23.172 1.281 1 96.25 87 ASP A N 1
ATOM 679 C CA . ASP A 1 87 ? -7.684 -22.422 1.954 1 96.25 87 ASP A CA 1
ATOM 680 C C . ASP A 1 87 ? -7.688 -20.953 1.508 1 96.25 87 ASP A C 1
ATOM 682 O O . ASP A 1 87 ? -6.668 -20.281 1.603 1 96.25 87 ASP A O 1
ATOM 686 N N . LEU A 1 88 ? -8.688 -20.5 0.935 1 95.25 88 LEU A N 1
ATOM 687 C CA . LEU A 1 88 ? -8.773 -19.125 0.452 1 95.25 88 LEU A CA 1
ATOM 688 C C . LEU A 1 88 ? -9.508 -18.234 1.456 1 95.25 88 LEU A C 1
ATOM 690 O O . LEU A 1 88 ? -10.555 -17.672 1.138 1 95.25 88 LEU A O 1
ATOM 694 N N . ARG A 1 89 ? -8.945 -18.047 2.639 1 95.06 89 ARG A N 1
ATOM 695 C CA . ARG A 1 89 ? -9.562 -17.25 3.689 1 95.06 89 ARG A CA 1
ATOM 696 C C . ARG A 1 89 ? -9.18 -15.781 3.553 1 95.06 89 ARG A C 1
ATOM 698 O O . ARG A 1 89 ? -8.023 -15.461 3.271 1 95.06 89 ARG A O 1
ATOM 705 N N . ILE A 1 90 ? -10.148 -14.969 3.811 1 93.06 90 ILE A N 1
ATOM 706 C CA . ILE A 1 90 ? -9.898 -13.531 3.785 1 93.06 90 ILE A CA 1
ATOM 707 C C . ILE A 1 90 ? -8.828 -13.172 4.816 1 93.06 90 ILE A C 1
ATOM 709 O O . ILE A 1 90 ? -8.883 -13.633 5.961 1 93.06 90 ILE A O 1
ATOM 713 N N . GLY A 1 91 ? -7.855 -12.422 4.387 1 92.19 91 GLY A N 1
ATOM 714 C CA . GLY A 1 91 ? -6.773 -12.039 5.281 1 92.19 91 GLY A CA 1
ATOM 715 C C . GLY A 1 91 ? -5.52 -12.875 5.09 1 92.19 91 GLY A C 1
ATOM 716 O O . GLY A 1 91 ? -4.453 -12.531 5.602 1 92.19 91 GLY A O 1
ATOM 717 N N . ASP A 1 92 ? -5.629 -13.906 4.285 1 95.06 92 ASP A N 1
ATOM 718 C CA . ASP A 1 92 ? -4.48 -14.758 4.004 1 95.06 92 ASP A CA 1
ATOM 719 C C . ASP A 1 92 ? -3.6 -14.148 2.914 1 95.06 92 ASP A C 1
ATOM 721 O O . ASP A 1 92 ? -4.055 -13.312 2.137 1 95.06 92 ASP A O 1
ATOM 725 N N . ALA A 1 93 ? -2.371 -14.539 2.928 1 96.56 93 ALA A N 1
ATOM 726 C CA . ALA A 1 93 ? -1.396 -14.25 1.88 1 96.56 93 ALA A CA 1
ATOM 727 C C . ALA A 1 93 ? -0.646 -15.516 1.465 1 96.56 93 ALA A C 1
ATOM 729 O O . ALA A 1 93 ? 0.11 -16.078 2.256 1 96.56 93 ALA A O 1
ATOM 730 N N . HIS A 1 94 ? -0.875 -15.938 0.264 1 97.81 94 HIS A N 1
ATOM 731 C CA . HIS A 1 94 ? -0.319 -17.203 -0.203 1 97.81 94 HIS A CA 1
ATOM 732 C C . HIS A 1 94 ? 0.92 -16.984 -1.062 1 97.81 94 HIS A C 1
ATOM 734 O O . HIS A 1 94 ? 0.855 -16.281 -2.082 1 97.81 94 HIS A O 1
ATOM 740 N N . LEU A 1 95 ? 1.965 -17.562 -0.656 1 97.69 95 LEU A N 1
ATOM 741 C CA . LEU A 1 95 ? 3.229 -17.5 -1.379 1 97.69 95 LEU A CA 1
ATOM 742 C C . LEU A 1 95 ? 3.295 -18.562 -2.471 1 97.69 95 LEU A C 1
ATOM 744 O O . LEU A 1 95 ? 3.061 -19.734 -2.207 1 97.69 95 LEU A O 1
ATOM 748 N N . ILE A 1 96 ? 3.482 -18.156 -3.678 1 96.94 96 ILE A N 1
ATOM 749 C CA . ILE A 1 96 ? 3.775 -19.031 -4.805 1 96.94 96 ILE A CA 1
ATOM 750 C C . ILE A 1 96 ? 5.242 -18.875 -5.211 1 96.94 96 ILE A C 1
ATOM 752 O O . ILE A 1 96 ? 5.621 -17.891 -5.836 1 96.94 96 ILE A O 1
ATOM 756 N N . ASN A 1 97 ? 6.047 -19.844 -4.906 1 93.5 97 ASN A N 1
ATOM 757 C CA . ASN A 1 97 ? 7.488 -19.812 -5.137 1 93.5 97 ASN A CA 1
ATOM 758 C C . ASN A 1 97 ? 7.84 -20.25 -6.551 1 93.5 97 ASN A C 1
ATOM 760 O O . ASN A 1 97 ? 6.98 -20.734 -7.289 1 93.5 97 ASN A O 1
ATOM 764 N N . ASP A 1 98 ? 9.016 -19.953 -6.965 1 89.88 98 ASP A N 1
ATOM 765 C CA . ASP A 1 98 ? 9.656 -20.453 -8.18 1 89.88 98 ASP A CA 1
ATOM 766 C C . ASP A 1 98 ? 8.859 -20.062 -9.422 1 89.88 98 ASP A C 1
ATOM 768 O O . ASP A 1 98 ? 8.617 -20.891 -10.289 1 89.88 98 ASP A O 1
ATOM 772 N N . VAL A 1 99 ? 8.391 -18.859 -9.391 1 92 99 VAL A N 1
ATOM 773 C CA . VAL A 1 99 ? 7.715 -18.328 -10.57 1 92 99 VAL A CA 1
ATOM 774 C C . VAL A 1 99 ? 8.719 -18.141 -11.703 1 92 99 VAL A C 1
ATOM 776 O O . VAL A 1 99 ? 9.797 -17.578 -11.492 1 92 99 VAL A O 1
ATOM 779 N N . LYS A 1 100 ? 8.406 -18.703 -12.875 1 85.25 100 LYS A N 1
ATOM 780 C CA . LYS A 1 100 ? 9.305 -18.672 -14.031 1 85.25 100 LYS A CA 1
ATOM 781 C C . LYS A 1 100 ? 8.766 -17.734 -15.117 1 85.25 100 LYS A C 1
ATOM 783 O O . LYS A 1 100 ? 7.547 -17.609 -15.281 1 85.25 100 LYS A O 1
ATOM 788 N N . GLU A 1 101 ? 9.617 -16.938 -15.695 1 80.19 101 GLU A N 1
ATOM 789 C CA . GLU A 1 101 ? 9.227 -16.172 -16.875 1 80.19 101 GLU A CA 1
ATOM 790 C C . GLU A 1 101 ? 9.125 -17.062 -18.109 1 80.19 101 GLU A C 1
ATOM 792 O O . GLU A 1 101 ? 10.141 -17.578 -18.594 1 80.19 101 GLU A O 1
ATOM 797 N N . LEU A 1 102 ? 7.945 -17.609 -18.469 1 69.06 102 LEU A N 1
ATOM 798 C CA . LEU A 1 102 ? 7.785 -18.484 -19.625 1 69.06 102 LEU A CA 1
ATOM 799 C C . LEU A 1 102 ? 7.66 -17.672 -20.906 1 69.06 102 LEU A C 1
ATOM 801 O O . LEU A 1 102 ? 7.57 -18.219 -22 1 69.06 102 LEU A O 1
ATOM 805 N N . ARG A 1 103 ? 7.664 -16.406 -21.016 1 55.28 103 ARG A N 1
ATOM 806 C CA . ARG A 1 103 ? 7.355 -15.758 -22.297 1 55.28 103 ARG A CA 1
ATOM 807 C C . ARG A 1 103 ? 8.242 -16.297 -23.406 1 55.28 103 ARG A C 1
ATOM 809 O O . ARG A 1 103 ? 9.383 -16.688 -23.156 1 55.28 103 ARG A O 1
ATOM 816 N N . ASN A 1 104 ? 7.633 -16.516 -24.484 1 49.53 104 ASN A N 1
ATOM 817 C CA . ASN A 1 104 ? 8.086 -16.875 -25.828 1 49.53 104 ASN A CA 1
ATOM 818 C C . ASN A 1 104 ? 9.141 -15.914 -26.344 1 49.53 104 ASN A C 1
ATOM 820 O O . ASN A 1 104 ? 8.812 -14.828 -26.828 1 49.53 104 ASN A O 1
ATOM 824 N N . SER A 1 105 ? 10.211 -15.516 -25.719 1 42.34 105 SER A N 1
ATOM 825 C CA . SER A 1 105 ? 11.086 -14.836 -26.672 1 42.34 105 SER A CA 1
ATOM 826 C C . SER A 1 105 ? 11.141 -15.578 -28 1 42.34 105 SER A C 1
ATOM 828 O O . SER A 1 105 ? 11.156 -16.812 -28.031 1 42.34 105 SER A O 1
ATOM 830 N N . PRO A 1 106 ? 10.891 -15.172 -29.281 1 41.94 106 PRO A N 1
ATOM 831 C CA . PRO A 1 106 ? 11.266 -15.914 -30.484 1 41.94 106 PRO A CA 1
ATOM 832 C C . PRO A 1 106 ? 12.5 -16.781 -30.281 1 41.94 106 PRO A C 1
ATOM 834 O O . PRO A 1 106 ? 13.258 -16.578 -29.328 1 41.94 106 PRO A O 1
ATOM 837 N N . GLU A 1 107 ? 12.945 -17.734 -31.406 1 37.5 107 GLU A N 1
ATOM 838 C CA . GLU A 1 107 ? 14.078 -18.625 -31.688 1 37.5 107 GLU A CA 1
ATOM 839 C C . GLU A 1 107 ? 15.398 -17.953 -31.297 1 37.5 107 GLU A C 1
ATOM 841 O O . GLU A 1 107 ? 16.453 -18.328 -31.797 1 37.5 107 GLU A O 1
ATOM 846 N N . THR A 1 108 ? 15.57 -16.75 -31.062 1 37.09 108 THR A N 1
ATOM 847 C CA . THR A 1 108 ? 17.016 -16.578 -30.938 1 37.09 108 THR A CA 1
ATOM 848 C C . THR A 1 108 ? 17.625 -17.672 -30.078 1 37.09 108 THR A C 1
ATOM 850 O O . THR A 1 108 ? 17.031 -18.078 -29.062 1 37.09 108 THR A O 1
ATOM 853 N N . GLU A 1 109 ? 18.672 -18.422 -30.609 1 36.56 109 GLU A N 1
ATOM 854 C CA . GLU A 1 109 ? 19.594 -19.375 -30 1 36.56 109 GLU A CA 1
ATOM 855 C C . GLU A 1 109 ? 19.672 -19.172 -28.484 1 36.56 109 GLU A C 1
ATOM 857 O O . GLU A 1 109 ? 19.984 -18.078 -28.016 1 36.56 109 GLU A O 1
ATOM 862 N N . GLU A 1 110 ? 18.812 -19.75 -27.812 1 37.94 110 GLU A N 1
ATOM 863 C CA . GLU A 1 110 ? 19.078 -19.891 -26.391 1 37.94 110 GLU A CA 1
ATOM 864 C C . GLU A 1 110 ? 20.578 -19.984 -26.109 1 37.94 110 GLU A C 1
ATOM 866 O O . GLU A 1 110 ? 21.203 -21 -26.422 1 37.94 110 GLU A O 1
ATOM 871 N N . GLN A 1 111 ? 21.391 -19.172 -26.859 1 34.88 111 GLN A N 1
ATOM 872 C CA . GLN A 1 111 ? 22.703 -19.422 -26.266 1 34.88 111 GLN A CA 1
ATOM 873 C C . GLN A 1 111 ? 22.578 -19.703 -24.766 1 34.88 111 GLN A C 1
ATOM 875 O O . GLN A 1 111 ? 21.75 -19.094 -24.094 1 34.88 111 GLN A O 1
ATOM 880 N N . PRO A 1 112 ? 22.844 -20.969 -24.406 1 35.16 112 PRO A N 1
ATOM 881 C CA . PRO A 1 112 ? 23.016 -21.109 -22.969 1 35.16 112 PRO A CA 1
ATOM 882 C C . PRO A 1 112 ? 23.469 -19.812 -22.297 1 35.16 112 PRO A C 1
ATOM 884 O O . PRO A 1 112 ? 24.5 -19.25 -22.672 1 35.16 112 PRO A O 1
ATOM 887 N N . SER A 1 113 ? 22.703 -18.781 -22.469 1 34.44 113 SER A N 1
ATOM 888 C CA . SER A 1 113 ? 23.375 -17.766 -21.672 1 34.44 113 SER A CA 1
ATOM 889 C C . SER A 1 113 ? 24.047 -18.359 -20.453 1 34.44 113 SER A C 1
ATOM 891 O O . SER A 1 113 ? 23.391 -18.984 -19.609 1 34.44 113 SER A O 1
ATOM 893 N N . THR A 1 114 ? 25.047 -19.016 -20.641 1 35.06 114 THR A N 1
ATOM 894 C CA . THR A 1 114 ? 26.031 -19.328 -19.625 1 35.06 114 THR A CA 1
ATOM 895 C C . THR A 1 114 ? 26 -18.297 -18.5 1 35.06 114 THR A C 1
ATOM 897 O O . THR A 1 114 ? 26.797 -18.344 -17.578 1 35.06 114 THR A O 1
ATOM 900 N N . SER A 1 115 ? 25.578 -17.125 -18.969 1 35.09 115 SER A N 1
ATOM 901 C CA . SER A 1 115 ? 25.688 -16.297 -17.766 1 35.09 115 SER A CA 1
ATOM 902 C C . SER A 1 115 ? 24.75 -16.797 -16.656 1 35.09 115 SER A C 1
ATOM 904 O O . SER A 1 115 ? 23.531 -16.703 -16.781 1 35.09 115 SER A O 1
ATOM 906 N N . MET A 1 116 ? 24.75 -18.016 -16.219 1 35.41 116 MET A N 1
ATOM 907 C CA . MET A 1 116 ? 24.516 -18.297 -14.805 1 35.41 116 MET A CA 1
ATOM 908 C C . MET A 1 116 ? 24.484 -17.016 -13.984 1 35.41 116 MET A C 1
ATOM 910 O O . MET A 1 116 ? 25.484 -16.656 -13.352 1 35.41 116 MET A O 1
ATOM 914 N N . HIS A 1 117 ? 24.344 -15.984 -14.586 1 40.34 117 HIS A N 1
ATOM 915 C CA . HIS A 1 117 ? 24.391 -14.891 -13.625 1 40.34 117 HIS A CA 1
ATOM 916 C C . HIS A 1 117 ? 23.656 -15.266 -12.336 1 40.34 117 HIS A C 1
ATOM 918 O O . HIS A 1 117 ? 22.438 -15.406 -12.328 1 40.34 117 HIS A O 1
ATOM 924 N N . THR A 1 118 ? 24.094 -16.125 -11.594 1 46 118 THR A N 1
ATOM 925 C CA . THR A 1 118 ? 24.062 -16.438 -10.164 1 46 118 THR A CA 1
ATOM 926 C C . THR A 1 118 ? 23.312 -15.359 -9.391 1 46 118 THR A C 1
ATOM 928 O O . THR A 1 118 ? 22.812 -15.609 -8.297 1 46 118 THR A O 1
ATOM 931 N N . ASP A 1 119 ? 23.359 -14.109 -9.852 1 53.69 119 ASP A N 1
ATOM 932 C CA . ASP A 1 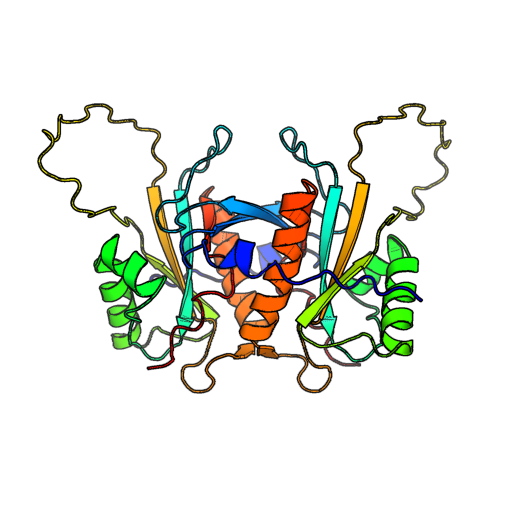119 ? 22.922 -12.953 -9.07 1 53.69 119 ASP A CA 1
ATOM 933 C C . ASP A 1 119 ? 21.453 -12.641 -9.312 1 53.69 119 ASP A C 1
ATOM 935 O O . ASP A 1 119 ? 20.984 -11.531 -9.023 1 53.69 119 ASP A O 1
ATOM 939 N N . GLU A 1 120 ? 20.781 -13.453 -10.195 1 66.5 120 GLU A N 1
ATOM 940 C CA . GLU A 1 120 ? 19.391 -13.078 -10.453 1 66.5 120 GLU A CA 1
ATOM 941 C C . GLU A 1 120 ? 18.5 -13.406 -9.25 1 66.5 120 GLU A C 1
ATOM 943 O O . GLU A 1 120 ? 18.516 -14.539 -8.758 1 66.5 120 GLU A O 1
ATOM 948 N N . ALA A 1 121 ? 17.938 -12.531 -8.766 1 77.38 121 ALA A N 1
ATOM 949 C CA . ALA A 1 121 ? 17.047 -12.695 -7.613 1 77.38 121 ALA A CA 1
ATOM 950 C C . ALA A 1 121 ? 15.867 -13.602 -7.957 1 77.38 121 ALA A C 1
ATOM 952 O O . ALA A 1 121 ? 15.328 -13.523 -9.062 1 77.38 121 ALA A O 1
ATOM 953 N N . ALA A 1 122 ? 15.656 -14.664 -7.168 1 89.38 122 ALA A N 1
ATOM 954 C CA . ALA A 1 122 ? 14.453 -15.484 -7.293 1 89.38 122 ALA A CA 1
ATOM 955 C C . ALA A 1 122 ? 13.203 -14.617 -7.336 1 89.38 122 ALA A C 1
ATOM 957 O O . ALA A 1 122 ? 13.18 -13.516 -6.785 1 89.38 122 ALA A O 1
ATOM 958 N N . GLU A 1 123 ? 12.227 -15.086 -8.141 1 92.75 123 GLU A N 1
ATOM 959 C CA . GLU A 1 123 ? 10.945 -14.391 -8.188 1 92.75 123 GLU A CA 1
ATOM 960 C C . GLU A 1 123 ? 9.828 -15.25 -7.605 1 92.75 123 GLU A C 1
ATOM 962 O O . GLU A 1 123 ? 9.781 -16.453 -7.836 1 92.75 123 GLU A O 1
ATOM 967 N N . ALA A 1 124 ? 9.008 -14.688 -6.867 1 96 124 ALA A N 1
ATOM 968 C CA . ALA A 1 124 ? 7.824 -15.328 -6.293 1 96 124 ALA A CA 1
ATOM 969 C C . ALA A 1 124 ? 6.613 -14.398 -6.363 1 96 124 ALA A C 1
ATOM 971 O O . ALA A 1 124 ? 6.754 -13.203 -6.633 1 96 124 ALA A O 1
ATOM 972 N N . VAL A 1 125 ? 5.453 -14.992 -6.227 1 96.56 125 VAL A N 1
ATOM 973 C CA . VAL A 1 125 ? 4.207 -14.227 -6.207 1 96.56 125 VAL A CA 1
ATOM 974 C C . VAL A 1 125 ? 3.488 -14.445 -4.875 1 96.56 125 VAL A C 1
ATOM 976 O O . VAL A 1 125 ? 3.439 -15.57 -4.367 1 96.56 125 VAL A O 1
ATOM 979 N N . ILE A 1 126 ? 3.014 -13.383 -4.328 1 96.88 126 ILE A N 1
ATOM 980 C CA . ILE A 1 126 ? 2.109 -13.492 -3.188 1 96.88 126 ILE A CA 1
ATOM 981 C C . ILE A 1 126 ? 0.707 -13.047 -3.598 1 96.88 126 ILE A C 1
ATOM 983 O O . ILE A 1 126 ? 0.502 -11.898 -3.992 1 96.88 126 ILE A O 1
ATOM 987 N N . LEU A 1 127 ? -0.171 -13.938 -3.549 1 96.12 127 LEU A N 1
ATOM 988 C CA . LEU A 1 127 ? -1.592 -13.641 -3.688 1 96.12 127 LEU A CA 1
ATOM 989 C C . LEU A 1 127 ? -2.242 -13.445 -2.322 1 96.12 127 LEU A C 1
ATOM 991 O O . LEU A 1 127 ? -2.41 -14.414 -1.569 1 96.12 127 LEU A O 1
ATOM 995 N N . PHE A 1 128 ? -2.57 -12.188 -2.006 1 94.62 128 PHE A N 1
ATOM 996 C CA . PHE A 1 128 ? -3.211 -11.977 -0.714 1 94.62 128 PHE A CA 1
ATOM 997 C C . PHE A 1 128 ? -4.715 -11.789 -0.879 1 94.62 128 PHE A C 1
ATOM 999 O O . PHE A 1 128 ? -5.164 -11.117 -1.812 1 94.62 128 PHE A O 1
ATOM 1006 N N . VAL A 1 129 ? -5.445 -12.375 -0.014 1 93.88 129 VAL A N 1
ATOM 1007 C CA . VAL A 1 129 ? -6.902 -12.383 -0.103 1 93.88 129 VAL A CA 1
ATOM 1008 C C . VAL A 1 129 ? -7.469 -11.164 0.627 1 93.88 129 VAL A C 1
ATOM 1010 O O . VAL A 1 129 ? -7.82 -11.25 1.806 1 93.88 129 VAL A O 1
ATOM 1013 N N . GLY A 1 130 ? -7.578 -10.109 -0.079 1 90.56 130 GLY A N 1
ATOM 1014 C CA . GLY A 1 130 ? -7.922 -8.828 0.527 1 90.56 130 GLY A CA 1
ATOM 1015 C C . GLY A 1 130 ? -9.398 -8.5 0.421 1 90.56 130 GLY A C 1
ATOM 1016 O O . GLY A 1 130 ? -9.891 -7.59 1.093 1 90.56 130 GLY A O 1
ATOM 1017 N N . GLN A 1 131 ? -10.125 -9.234 -0.441 1 88 131 GLN A N 1
ATOM 1018 C CA . GLN A 1 131 ? -11.516 -8.859 -0.691 1 88 131 GLN A CA 1
ATOM 1019 C C . GLN A 1 131 ? -12.406 -10.094 -0.764 1 88 131 GLN A C 1
ATOM 1021 O O . GLN A 1 131 ? -11.953 -11.18 -1.123 1 88 131 GLN A O 1
ATOM 1026 N N . SER A 1 132 ? -13.625 -9.805 -0.374 1 88.38 132 SER A N 1
ATOM 1027 C CA . SER A 1 132 ? -14.633 -10.844 -0.531 1 88.38 132 SER A CA 1
ATOM 1028 C C . SER A 1 132 ? -15.219 -10.836 -1.938 1 88.38 132 SER A C 1
ATOM 1030 O O . SER A 1 132 ? -15.445 -9.773 -2.518 1 88.38 132 SER A O 1
ATOM 1032 N N . SER A 1 133 ? -15.516 -12.039 -2.436 1 87.75 133 SER A N 1
ATOM 1033 C CA . SER A 1 133 ? -16.156 -12.141 -3.74 1 87.75 133 SER A CA 1
ATOM 1034 C C . SER A 1 133 ? -17.594 -11.602 -3.695 1 87.75 133 SER A C 1
ATOM 1036 O O . SER A 1 133 ? -18.156 -11.273 -4.734 1 87.75 133 SER A O 1
ATOM 1038 N N . LYS A 1 134 ? -18.188 -11.508 -2.523 1 86.31 134 LYS A N 1
ATOM 1039 C CA . LYS A 1 134 ? -19.547 -11 -2.355 1 86.31 134 LYS A CA 1
ATOM 1040 C C . LYS A 1 134 ? -19.562 -9.477 -2.279 1 86.31 134 LYS A C 1
ATOM 1042 O O . LYS A 1 134 ? -20.594 -8.844 -2.498 1 86.31 134 LYS A O 1
ATOM 1047 N N . ARG A 1 135 ? -18.625 -8.82 -1.869 1 80.31 135 ARG A N 1
ATOM 1048 C CA . ARG A 1 135 ? -18.453 -7.371 -1.788 1 80.31 135 ARG A CA 1
ATOM 1049 C C . ARG A 1 135 ? -17.203 -6.922 -2.541 1 80.31 135 ARG A C 1
ATOM 1051 O O . ARG A 1 135 ? -16.234 -6.488 -1.929 1 80.31 135 ARG A O 1
ATOM 1058 N N . ARG A 1 136 ? -17.547 -6.848 -3.877 1 72.56 136 ARG A N 1
ATOM 1059 C CA . ARG A 1 136 ? -16.406 -6.57 -4.742 1 72.56 136 ARG A CA 1
ATOM 1060 C C . ARG A 1 136 ? -16.047 -5.09 -4.719 1 72.56 136 ARG A C 1
ATOM 1062 O O . ARG A 1 136 ? -16.906 -4.238 -4.5 1 72.56 136 ARG A O 1
ATOM 1069 N N . ASP A 1 137 ? -15.008 -4.629 -4.172 1 75.25 137 ASP A N 1
ATOM 1070 C CA . ASP A 1 137 ? -14.492 -3.266 -4.262 1 75.25 137 ASP A CA 1
ATOM 1071 C C . ASP A 1 137 ? -14.289 -2.666 -2.871 1 75.25 137 ASP A C 1
ATOM 1073 O O . ASP A 1 137 ? -14.031 -1.468 -2.738 1 75.25 137 ASP A O 1
ATOM 1077 N N . GLU A 1 138 ? -14.633 -3.545 -1.989 1 81.62 138 GLU A N 1
ATOM 1078 C CA . GLU A 1 138 ? -14.43 -3.084 -0.621 1 81.62 138 GLU A CA 1
ATOM 1079 C C . GLU A 1 138 ? -13.375 -3.93 0.091 1 81.62 138 GLU A C 1
ATOM 1081 O O . GLU A 1 138 ? -13.352 -5.152 -0.053 1 81.62 138 GLU A O 1
ATOM 1086 N N . ILE A 1 139 ? -12.539 -3.264 0.691 1 83.38 139 ILE A N 1
ATOM 1087 C CA . ILE A 1 139 ? -11.531 -3.936 1.502 1 83.38 139 ILE A CA 1
ATOM 1088 C C . ILE A 1 139 ? -11.625 -3.455 2.949 1 83.38 139 ILE A C 1
ATOM 1090 O O . ILE A 1 139 ? -11.75 -2.256 3.203 1 83.38 139 ILE A O 1
ATOM 1094 N N . ARG A 1 140 ? -11.68 -4.469 3.779 1 84.31 140 ARG A N 1
ATOM 1095 C CA . ARG A 1 140 ? -11.625 -4.109 5.191 1 84.31 140 ARG A CA 1
ATOM 1096 C C . ARG A 1 140 ? -10.195 -3.777 5.621 1 84.31 140 ARG A C 1
ATOM 1098 O O . ARG A 1 140 ? -9.25 -4.461 5.23 1 84.31 140 ARG A O 1
ATOM 1105 N N . LEU A 1 141 ? -10.023 -2.725 6.395 1 80.19 141 LEU A N 1
ATOM 1106 C CA . LEU A 1 141 ? -8.711 -2.289 6.855 1 80.19 141 LEU A CA 1
ATOM 1107 C C . LEU A 1 141 ? -8.031 -3.381 7.672 1 80.19 141 LEU A C 1
ATOM 1109 O O . LEU A 1 141 ? -6.836 -3.633 7.512 1 80.19 141 LEU A O 1
ATOM 1113 N N . ALA A 1 142 ? -8.828 -3.973 8.531 1 80.94 142 ALA A N 1
ATOM 1114 C CA . ALA A 1 142 ? -8.281 -5.059 9.336 1 80.94 142 ALA A CA 1
ATOM 1115 C C . ALA A 1 142 ? -7.723 -6.172 8.453 1 80.94 142 ALA A C 1
ATOM 1117 O O . ALA A 1 142 ? -6.68 -6.754 8.758 1 80.94 142 ALA A O 1
ATOM 1118 N N . THR A 1 143 ? -8.422 -6.461 7.387 1 86.75 143 THR A N 1
ATOM 1119 C CA . THR A 1 143 ? -7.973 -7.469 6.43 1 86.75 143 THR A CA 1
ATOM 1120 C C . THR A 1 143 ? -6.652 -7.055 5.789 1 86.75 143 THR A C 1
ATOM 1122 O O . THR A 1 143 ? -5.715 -7.852 5.719 1 86.75 143 THR A O 1
ATOM 1125 N N . LEU A 1 144 ? -6.59 -5.855 5.359 1 85.44 144 LEU A N 1
ATOM 1126 C CA . LEU A 1 144 ? -5.375 -5.34 4.742 1 85.44 144 LEU A CA 1
ATOM 1127 C C . LEU A 1 144 ? -4.203 -5.391 5.719 1 85.44 144 LEU A C 1
ATOM 1129 O O . LEU A 1 144 ? -3.094 -5.773 5.348 1 85.44 144 LEU A O 1
ATOM 1133 N N . GLU A 1 145 ? -4.504 -5.051 6.93 1 81.88 145 GLU A N 1
ATOM 1134 C CA . GLU A 1 145 ? -3.479 -5.086 7.969 1 81.88 145 GLU A CA 1
ATOM 1135 C C . GLU A 1 145 ? -2.928 -6.496 8.156 1 81.88 145 GLU A C 1
ATOM 1137 O O . GLU A 1 145 ? -1.716 -6.684 8.273 1 81.88 145 GLU A O 1
ATOM 1142 N N . HIS A 1 146 ? -3.814 -7.438 8.18 1 86.81 146 HIS A N 1
ATOM 1143 C CA . HIS A 1 146 ? -3.4 -8.828 8.328 1 86.81 146 HIS A CA 1
ATOM 1144 C C . HIS A 1 146 ? -2.547 -9.281 7.148 1 86.81 146 HIS A C 1
ATOM 1146 O O . HIS A 1 146 ? -1.487 -9.883 7.336 1 86.81 146 HIS A O 1
ATOM 1152 N N . CYS A 1 147 ? -2.945 -8.977 6.027 1 89.94 147 CYS A N 1
ATOM 1153 C CA . CYS A 1 147 ? -2.205 -9.359 4.828 1 89.94 147 CYS A CA 1
ATOM 1154 C C . CYS A 1 147 ? -0.808 -8.758 4.832 1 89.94 147 CYS A C 1
ATOM 1156 O O . CYS A 1 147 ? 0.182 -9.469 4.645 1 89.94 147 CYS A O 1
ATOM 1158 N N . PHE A 1 148 ? -0.738 -7.543 5.145 1 87.25 148 PHE A N 1
ATOM 1159 C CA . PHE A 1 148 ? 0.534 -6.84 5.031 1 87.25 148 PHE A CA 1
ATOM 1160 C C . PHE A 1 148 ? 1.454 -7.191 6.195 1 87.25 148 PHE A C 1
ATOM 1162 O O . PHE A 1 148 ? 2.678 -7.172 6.051 1 87.25 148 PHE A O 1
ATOM 1169 N N . ALA A 1 149 ? 0.836 -7.523 7.305 1 85.38 149 ALA A N 1
ATOM 1170 C CA . ALA A 1 149 ? 1.662 -8.039 8.398 1 85.38 149 ALA A CA 1
ATOM 1171 C C . ALA A 1 149 ? 2.371 -9.328 7.988 1 85.38 149 ALA A C 1
ATOM 1173 O O . ALA A 1 149 ? 3.568 -9.484 8.234 1 85.38 149 ALA A O 1
ATOM 1174 N N . ARG A 1 150 ? 1.661 -10.188 7.328 1 90.38 150 ARG A N 1
ATOM 1175 C CA . ARG A 1 150 ? 2.221 -11.445 6.84 1 90.38 150 ARG A CA 1
ATOM 1176 C C . ARG A 1 150 ? 3.299 -11.195 5.793 1 90.38 150 ARG A C 1
ATOM 1178 O O . ARG A 1 150 ? 4.395 -11.75 5.875 1 90.38 150 ARG A O 1
ATOM 1185 N N . ILE A 1 151 ? 3.02 -10.328 4.906 1 91.94 151 ILE A N 1
ATOM 1186 C CA . ILE A 1 151 ? 3.91 -10.039 3.789 1 91.94 151 ILE A CA 1
ATOM 1187 C C . ILE A 1 151 ? 5.18 -9.367 4.301 1 91.94 151 ILE A C 1
ATOM 1189 O O . ILE A 1 151 ? 6.289 -9.742 3.914 1 91.94 151 ILE A O 1
ATOM 1193 N N . GLY A 1 152 ? 4.953 -8.406 5.133 1 88.38 152 GLY A N 1
ATOM 1194 C CA . GLY A 1 152 ? 6.09 -7.695 5.695 1 88.38 152 GLY A CA 1
ATOM 1195 C C . GLY A 1 152 ? 7.031 -8.594 6.469 1 88.38 152 GLY A C 1
ATOM 1196 O O . GLY A 1 152 ? 8.25 -8.492 6.336 1 88.38 152 GLY A O 1
ATOM 1197 N N . GLU A 1 153 ? 6.445 -9.406 7.305 1 87.31 153 GLU A N 1
ATOM 1198 C CA . GLU A 1 153 ? 7.254 -10.344 8.078 1 87.31 153 GLU A CA 1
ATOM 1199 C C . GLU A 1 153 ? 8.07 -11.25 7.164 1 87.31 153 GLU A C 1
ATOM 1201 O O . GLU A 1 153 ? 9.273 -11.43 7.367 1 87.31 153 GLU A O 1
ATOM 1206 N N . TYR A 1 154 ? 7.477 -11.797 6.207 1 91.38 154 TYR A N 1
ATOM 1207 C CA . TYR A 1 154 ? 8.164 -12.672 5.262 1 91.38 154 TYR A CA 1
ATOM 1208 C C . TYR A 1 154 ? 9.258 -11.906 4.516 1 91.38 154 TYR A C 1
ATOM 1210 O O . TYR A 1 154 ? 10.383 -12.398 4.387 1 91.38 154 TYR A O 1
ATOM 1218 N N . ALA A 1 155 ? 8.891 -10.734 3.961 1 90.56 155 ALA A N 1
ATOM 1219 C CA . ALA A 1 155 ? 9.828 -9.945 3.17 1 90.56 155 ALA A CA 1
ATOM 1220 C C . ALA A 1 155 ? 11.07 -9.594 3.982 1 90.56 155 ALA A C 1
ATOM 1222 O O . ALA A 1 155 ? 12.195 -9.672 3.479 1 90.56 155 ALA A O 1
ATOM 1223 N N . ARG A 1 156 ? 10.875 -9.219 5.195 1 85.44 156 ARG A N 1
ATOM 1224 C CA . ARG A 1 156 ? 11.984 -8.852 6.07 1 85.44 156 ARG A CA 1
ATOM 1225 C C . ARG A 1 156 ? 12.875 -10.047 6.359 1 85.44 156 ARG A C 1
ATOM 1227 O O . ARG A 1 156 ? 14.102 -9.953 6.285 1 85.44 156 ARG A O 1
ATOM 1234 N N . HIS A 1 157 ? 12.305 -11.195 6.668 1 87.44 157 HIS A N 1
ATOM 1235 C CA . HIS A 1 157 ? 13.039 -12.391 7.059 1 87.44 157 HIS A CA 1
ATOM 1236 C C . HIS A 1 157 ? 13.781 -12.992 5.871 1 87.44 157 HIS A C 1
ATOM 1238 O O . HIS A 1 157 ? 14.812 -13.648 6.039 1 87.44 157 HIS A O 1
ATOM 1244 N N . ASN A 1 158 ? 13.32 -12.766 4.676 1 90.75 158 ASN A N 1
ATOM 1245 C CA . ASN A 1 158 ? 13.891 -13.422 3.504 1 90.75 158 ASN A CA 1
ATOM 1246 C C . ASN A 1 158 ? 14.633 -12.43 2.613 1 90.75 158 ASN A C 1
ATOM 1248 O O . ASN A 1 158 ? 15.016 -12.758 1.489 1 90.75 158 ASN A O 1
ATOM 1252 N N . ASP A 1 159 ? 14.766 -11.211 3.109 1 87.75 159 ASP A N 1
ATOM 1253 C CA . ASP A 1 159 ? 15.445 -10.156 2.357 1 87.75 159 ASP A CA 1
ATOM 1254 C C . ASP A 1 159 ? 14.852 -10.016 0.958 1 87.75 159 ASP A C 1
ATOM 1256 O O . ASP A 1 159 ? 15.578 -10.07 -0.037 1 87.75 159 ASP A O 1
ATOM 1260 N N . ALA A 1 160 ? 13.656 -9.859 0.931 1 90.56 160 ALA A N 1
ATOM 1261 C CA . ALA A 1 160 ? 12.93 -9.789 -0.335 1 90.56 160 ALA A CA 1
ATOM 1262 C C . ALA A 1 160 ? 12.414 -8.375 -0.598 1 90.56 160 ALA A C 1
ATOM 1264 O O . ALA A 1 160 ? 12.062 -7.656 0.336 1 90.56 160 ALA A O 1
ATOM 1265 N N . SER A 1 161 ? 12.438 -7.973 -1.849 1 88 161 SER A N 1
ATOM 1266 C CA . SER A 1 161 ? 11.75 -6.758 -2.271 1 88 161 SER A CA 1
ATOM 1267 C C . SER A 1 161 ? 10.32 -7.055 -2.725 1 88 161 SER A C 1
ATOM 1269 O O . SER A 1 161 ? 10.062 -8.109 -3.307 1 88 161 SER A O 1
ATOM 1271 N N . VAL A 1 162 ? 9.445 -6.102 -2.393 1 91.75 162 VAL A N 1
ATOM 1272 C CA . VAL A 1 162 ? 8.039 -6.293 -2.723 1 91.75 162 VAL A CA 1
ATOM 1273 C C . VAL A 1 162 ? 7.637 -5.336 -3.842 1 91.75 162 VAL A C 1
ATOM 1275 O O . VAL A 1 162 ? 7.949 -4.145 -3.791 1 91.75 162 VAL A O 1
ATOM 1278 N N . HIS A 1 163 ? 6.992 -5.867 -4.859 1 89.69 163 HIS A N 1
ATOM 1279 C CA . HIS A 1 163 ? 6.559 -5.113 -6.027 1 89.69 163 HIS A CA 1
ATOM 1280 C C . HIS A 1 163 ? 5.062 -5.289 -6.273 1 89.69 163 HIS A C 1
ATOM 1282 O O . HIS A 1 163 ? 4.551 -6.41 -6.242 1 89.69 163 HIS A O 1
ATOM 1288 N N . MET A 1 164 ? 4.461 -4.219 -6.492 1 88.62 164 MET A N 1
ATOM 1289 C CA . MET A 1 164 ? 3.02 -4.238 -6.73 1 88.62 164 MET A CA 1
ATOM 1290 C C . MET A 1 164 ? 2.646 -3.312 -7.883 1 88.62 164 MET A C 1
ATOM 1292 O O . MET A 1 164 ? 3.232 -2.24 -8.039 1 88.62 164 MET A O 1
ATOM 1296 N N . ALA A 1 165 ? 1.737 -3.848 -8.672 1 82.94 165 ALA A N 1
ATOM 1297 C CA . ALA A 1 165 ? 1.233 -2.963 -9.719 1 82.94 165 ALA A CA 1
ATOM 1298 C C . ALA A 1 165 ? 0.588 -1.716 -9.125 1 82.94 165 ALA A C 1
ATOM 1300 O O . ALA A 1 165 ? 0.109 -1.742 -7.984 1 82.94 165 ALA A O 1
ATOM 1301 N N . ARG A 1 166 ? 0.702 -0.645 -9.797 1 69.94 166 ARG A N 1
ATOM 1302 C CA . ARG A 1 166 ? 0.07 0.571 -9.297 1 69.94 166 ARG A CA 1
ATOM 1303 C C . ARG A 1 166 ? -1.416 0.349 -9.031 1 69.94 166 ARG A C 1
ATOM 1305 O O . ARG A 1 166 ? -2.105 -0.28 -9.836 1 69.94 166 ARG A O 1
ATOM 1312 N N . ILE A 1 167 ? -1.738 0.589 -7.77 1 57.28 167 ILE A N 1
ATOM 1313 C CA . ILE A 1 167 ? -3.117 0.43 -7.32 1 57.28 167 ILE A CA 1
ATOM 1314 C C . ILE A 1 167 ? -4.047 1.253 -8.211 1 57.28 167 ILE A C 1
ATOM 1316 O O . ILE A 1 167 ? -3.785 2.43 -8.477 1 57.28 167 ILE A O 1
ATOM 1320 N N . GLY A 1 168 ? -5.277 0.681 -8.883 1 50.75 168 GLY A N 1
ATOM 1321 C CA . GLY A 1 168 ? -6.27 1.328 -9.719 1 50.75 168 GLY A CA 1
ATOM 1322 C C . GLY A 1 168 ? -6.508 0.6 -11.031 1 50.75 168 GLY A C 1
ATOM 1323 O O . GLY A 1 168 ? -7.648 0.273 -11.367 1 50.75 168 GLY A O 1
ATOM 1324 N N . TYR A 1 169 ? -5.527 0.836 -12.008 1 45.59 169 TYR A N 1
ATOM 1325 C CA . TYR A 1 169 ? -5.922 0.538 -13.383 1 45.59 169 TYR A CA 1
ATOM 1326 C C . TYR A 1 169 ? -6.344 -0.92 -13.523 1 45.59 169 TYR A C 1
ATOM 1328 O O . TYR A 1 169 ? -7.152 -1.257 -14.391 1 45.59 169 TYR A O 1
ATOM 1336 N N . GLY A 1 170 ? -6.25 -1.829 -12.578 1 43 170 GLY A N 1
ATOM 1337 C CA . GLY A 1 170 ? -6.496 -3.242 -12.82 1 43 170 GLY A CA 1
ATOM 1338 C C . GLY A 1 170 ? -6.797 -4.023 -11.562 1 43 170 GLY A C 1
ATOM 1339 O O . GLY A 1 170 ? -6.914 -5.25 -11.594 1 43 170 GLY A O 1
ATOM 1340 N N . MET A 1 171 ? -6.629 -3.51 -10.508 1 41.5 171 MET A N 1
ATOM 1341 C CA . MET A 1 171 ? -6.836 -4.367 -9.336 1 41.5 171 MET A CA 1
ATOM 1342 C C . MET A 1 171 ? -8.242 -4.961 -9.336 1 41.5 171 MET A C 1
ATOM 1344 O O . MET A 1 171 ? -8.445 -6.078 -8.867 1 41.5 171 MET A O 1
ATOM 1348 N N . CYS A 1 172 ? -9.273 -4.172 -9.57 1 37.81 172 CYS A N 1
ATOM 1349 C CA . CYS A 1 172 ? -10.602 -4.773 -9.508 1 37.81 172 CYS A CA 1
ATOM 1350 C C . CYS A 1 172 ? -11.016 -5.312 -10.867 1 37.81 172 CYS A C 1
ATOM 1352 O O . CYS A 1 172 ? -11.203 -4.543 -11.812 1 37.81 172 CYS A O 1
ATOM 1354 N N . SER A 1 173 ? -10.352 -6.262 -11.281 1 36.12 173 SER A N 1
ATOM 1355 C CA . SER A 1 173 ? -10.688 -7.082 -12.445 1 36.12 173 SER A CA 1
ATOM 1356 C C . SER A 1 173 ? -12.18 -7.379 -12.5 1 36.12 173 SER A C 1
ATOM 1358 O O . SER A 1 173 ? -12.648 -8.039 -13.43 1 36.12 173 SER A O 1
ATOM 1360 N N . GLN A 1 174 ? -12.961 -7.461 -11.398 1 33.88 174 GLN A N 1
ATOM 1361 C CA . GLN A 1 174 ? -14.008 -8.477 -11.445 1 33.88 174 GLN A CA 1
ATOM 1362 C C . GLN A 1 174 ? -15.094 -8.109 -12.453 1 33.88 174 GLN A C 1
ATOM 1364 O O . GLN A 1 174 ? -16.281 -8.25 -12.18 1 33.88 174 GLN A O 1
ATOM 1369 N N . LYS A 1 175 ? -15.078 -7.043 -13.086 1 32.59 175 LYS A N 1
ATOM 1370 C CA . LYS A 1 175 ? -16.312 -7.113 -13.852 1 32.59 175 LYS A CA 1
ATOM 1371 C C . LYS A 1 175 ? -16.359 -8.367 -14.719 1 32.59 175 LYS A C 1
ATOM 1373 O O . LYS A 1 175 ? -15.5 -8.547 -15.594 1 32.59 175 LYS A O 1
ATOM 1378 N N . ASN A 1 176 ? -16.438 -9.461 -14.086 1 24.91 176 ASN A N 1
ATOM 1379 C CA . ASN A 1 176 ? -16.969 -10.578 -14.852 1 24.91 176 ASN A CA 1
ATOM 1380 C C . ASN A 1 176 ? -18.188 -10.172 -15.672 1 24.91 176 ASN A C 1
ATOM 1382 O O . ASN A 1 176 ? -19.094 -9.508 -15.156 1 24.91 176 ASN A O 1
ATOM 1386 N N . TYR B 1 1 ? -8.5 30.5 1.745 1 90.38 1 TYR B N 1
ATOM 1387 C CA . TYR B 1 1 ? -8.234 29.078 1.787 1 90.38 1 TYR B CA 1
ATOM 1388 C C . TYR B 1 1 ? -7.926 28.531 0.396 1 90.38 1 TYR B C 1
ATOM 1390 O O . TYR B 1 1 ? -8.648 28.828 -0.562 1 90.38 1 TYR B O 1
ATOM 1398 N N . VAL B 1 2 ? -6.75 27.984 0.255 1 90.62 2 VAL B N 1
ATOM 1399 C CA . VAL B 1 2 ? -6.398 27.266 -0.969 1 90.62 2 VAL B CA 1
ATOM 1400 C C . VAL B 1 2 ? -6.277 25.766 -0.681 1 90.62 2 VAL B C 1
ATOM 1402 O O . VAL B 1 2 ? -5.543 25.359 0.223 1 90.62 2 VAL B O 1
ATOM 1405 N N . SER B 1 3 ? -7.027 25.047 -1.42 1 91.81 3 SER B N 1
ATOM 1406 C CA . SER B 1 3 ? -7.035 23.594 -1.202 1 91.81 3 SER B CA 1
ATOM 1407 C C . SER B 1 3 ? -5.652 23 -1.44 1 91.81 3 SER B C 1
ATOM 1409 O O . SER B 1 3 ? -4.973 23.359 -2.406 1 91.81 3 SER B O 1
ATOM 1411 N N . GLY B 1 4 ? -5.215 22.141 -0.545 1 89.19 4 GLY B N 1
ATOM 1412 C CA . GLY B 1 4 ? -3.979 21.391 -0.703 1 89.19 4 GLY B CA 1
ATOM 1413 C C . GLY B 1 4 ? -4.184 20.016 -1.319 1 89.19 4 GLY B C 1
ATOM 1414 O O . GLY B 1 4 ? -3.277 19.188 -1.299 1 89.19 4 GLY B O 1
ATOM 1415 N N . SER B 1 5 ? -5.434 19.781 -1.79 1 93.44 5 SER B N 1
ATOM 1416 C CA . SER B 1 5 ? -5.711 18.5 -2.414 1 93.44 5 SER B CA 1
ATOM 1417 C C . SER B 1 5 ? -4.918 18.328 -3.707 1 93.44 5 SER B C 1
ATOM 1419 O O . SER B 1 5 ? -4.938 19.203 -4.57 1 93.44 5 SER B O 1
ATOM 1421 N N . LEU B 1 6 ? -4.227 17.281 -3.836 1 94.62 6 LEU B N 1
ATOM 1422 C CA . LEU B 1 6 ? -3.408 17 -5.008 1 94.62 6 LEU B CA 1
ATOM 1423 C C . LEU B 1 6 ? -4.277 16.656 -6.211 1 94.62 6 LEU B C 1
ATOM 1425 O O . LEU B 1 6 ? -5.309 15.984 -6.066 1 94.62 6 LEU B O 1
ATOM 1429 N N . PRO B 1 7 ? -3.887 17 -7.355 1 89.31 7 PRO B N 1
ATOM 1430 C CA . PRO B 1 7 ? -4.668 16.703 -8.555 1 89.31 7 PRO B CA 1
ATOM 1431 C C . PRO B 1 7 ? -4.504 15.258 -9.023 1 89.31 7 PRO B C 1
ATOM 1433 O O . PRO B 1 7 ? -3.498 14.617 -8.711 1 89.31 7 PRO B O 1
ATOM 1436 N N . LEU B 1 8 ? -5.527 14.758 -9.695 1 86.56 8 LEU B N 1
ATOM 1437 C CA . LEU B 1 8 ? -5.367 13.5 -10.414 1 86.56 8 LEU B CA 1
ATOM 1438 C C . LEU B 1 8 ? -4.395 13.664 -11.578 1 86.56 8 LEU B C 1
ATOM 1440 O O . LEU B 1 8 ? -4.281 14.75 -12.148 1 86.56 8 LEU B O 1
ATOM 1444 N N . PRO B 1 9 ? -3.738 12.531 -11.805 1 80.69 9 PRO B N 1
ATOM 1445 C CA . PRO B 1 9 ? -2.857 12.641 -12.969 1 80.69 9 PRO B CA 1
ATOM 1446 C C . PRO B 1 9 ? -3.615 12.984 -14.25 1 80.69 9 PRO B C 1
ATOM 1448 O O . PRO B 1 9 ? -4.789 12.633 -14.391 1 80.69 9 PRO B O 1
ATOM 1451 N N . ASN B 1 10 ? -2.988 13.703 -15.047 1 78.06 10 ASN B N 1
ATOM 1452 C CA . ASN B 1 10 ? -3.561 14.023 -16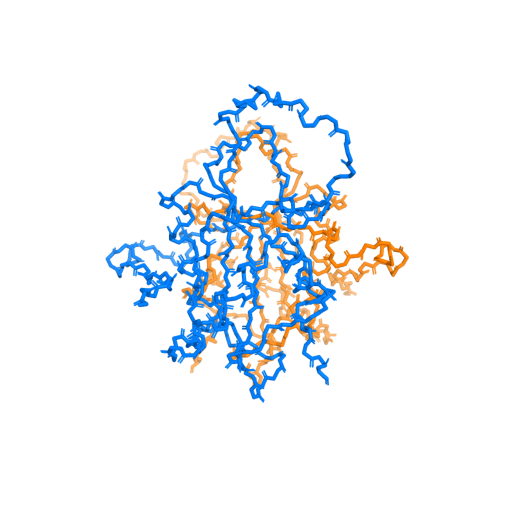.359 1 78.06 10 ASN B CA 1
ATOM 1453 C C . ASN B 1 10 ? -3.861 12.766 -17.156 1 78.06 10 ASN B C 1
ATOM 1455 O O . ASN B 1 10 ? -3.021 11.867 -17.25 1 78.06 10 ASN B O 1
ATOM 1459 N N . PRO B 1 11 ? -5.086 12.711 -17.562 1 72.19 11 PRO B N 1
ATOM 1460 C CA . PRO B 1 11 ? -5.434 11.531 -18.359 1 72.19 11 PRO B CA 1
ATOM 1461 C C . PRO B 1 11 ? -4.441 11.266 -19.484 1 72.19 11 PRO B C 1
ATOM 1463 O O . PRO B 1 11 ? -4.176 10.109 -19.828 1 72.19 11 PRO B O 1
ATOM 1466 N N . GLU B 1 12 ? -4.012 12.297 -20.078 1 66.69 12 GLU B N 1
ATOM 1467 C CA . GLU B 1 12 ? -3.039 12.125 -21.141 1 66.69 12 GLU B CA 1
ATOM 1468 C C . GLU B 1 12 ? -1.786 11.406 -20.641 1 66.69 12 GLU B C 1
ATOM 1470 O O . GLU B 1 12 ? -1.169 10.641 -21.375 1 66.69 12 GLU B O 1
ATOM 1475 N N . ASP B 1 13 ? -1.461 11.68 -19.422 1 62.38 13 ASP B N 1
ATOM 1476 C CA . ASP B 1 13 ? -0.28 11.07 -18.828 1 62.38 13 ASP B CA 1
ATOM 1477 C C . ASP B 1 13 ? -0.549 9.609 -18.453 1 62.38 13 ASP B C 1
ATOM 1479 O O . ASP B 1 13 ? 0.374 8.797 -18.406 1 62.38 13 ASP B O 1
ATOM 1483 N N . GLN B 1 14 ? -1.822 9.281 -18.219 1 61 14 GLN B N 1
ATOM 1484 C CA . GLN B 1 14 ? -2.227 7.957 -17.766 1 61 14 GLN B CA 1
ATOM 1485 C C . GLN B 1 14 ? -2.467 7.02 -18.938 1 61 14 GLN B C 1
ATOM 1487 O O . GLN B 1 14 ? -2.336 5.801 -18.812 1 61 14 GLN B O 1
ATOM 1492 N N . GLN B 1 15 ? -3.146 7.539 -20.062 1 54.78 15 GLN B N 1
ATOM 1493 C CA . GLN B 1 15 ? -3.541 6.734 -21.219 1 54.78 15 GLN B CA 1
ATOM 1494 C C . GLN B 1 15 ? -2.389 5.859 -21.703 1 54.78 15 GLN B C 1
ATOM 1496 O O . GLN B 1 15 ? -2.609 4.785 -22.25 1 54.78 15 GLN B O 1
ATOM 1501 N N . SER B 1 16 ? -1.211 6.289 -21.484 1 49.84 16 SER B N 1
ATOM 1502 C CA . SER B 1 16 ? -0.133 5.488 -22.047 1 49.84 16 SER B CA 1
ATOM 1503 C C . SER B 1 16 ? 0.29 4.375 -21.094 1 49.84 16 SER B C 1
ATOM 1505 O O . SER B 1 16 ? 1.07 3.496 -21.469 1 49.84 16 SER B O 1
ATOM 1507 N N . ILE B 1 17 ? -0.298 4.504 -19.922 1 52.22 17 ILE B N 1
ATOM 1508 C CA . ILE B 1 17 ? 0.321 3.551 -19 1 52.22 17 ILE B CA 1
ATOM 1509 C C . ILE B 1 17 ? -0.57 2.318 -18.859 1 52.22 17 ILE B C 1
ATOM 1511 O O . ILE B 1 17 ? -1.715 2.42 -18.422 1 52.22 17 ILE B O 1
ATOM 1515 N N . GLU B 1 18 ? -0.314 1.292 -19.625 1 55.56 18 GLU B N 1
ATOM 1516 C CA . GLU B 1 18 ? -0.991 0.016 -19.406 1 55.56 18 GLU B CA 1
ATOM 1517 C C . GLU B 1 18 ? -0.872 -0.432 -17.953 1 55.56 18 GLU B C 1
ATOM 1519 O O . GLU B 1 1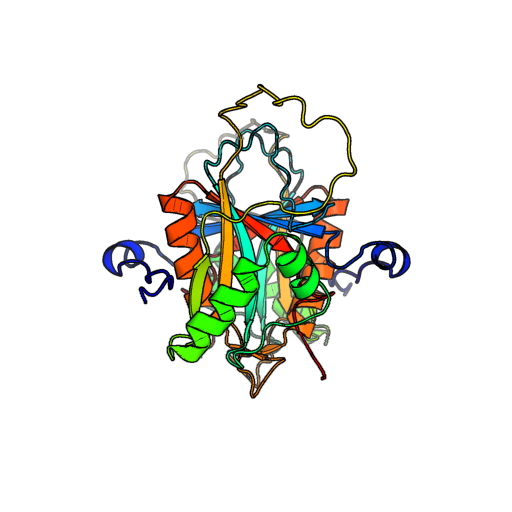8 ? 0.03 0.006 -17.234 1 55.56 18 GLU B O 1
ATOM 1524 N N . ALA B 1 19 ? -1.892 -1.033 -17.328 1 54.41 19 ALA B N 1
ATOM 1525 C CA . ALA B 1 19 ? -2 -1.489 -15.945 1 54.41 19 ALA B CA 1
ATOM 1526 C C . ALA B 1 19 ? -0.662 -2.012 -15.43 1 54.41 19 ALA B C 1
ATOM 1528 O O . ALA B 1 19 ? -0.335 -1.85 -14.25 1 54.41 19 ALA B O 1
ATOM 1529 N N . ILE B 1 20 ? 0.159 -2.494 -16.391 1 57.62 20 ILE B N 1
ATOM 1530 C CA . ILE B 1 20 ? 1.396 -3.152 -15.992 1 57.62 20 ILE B CA 1
ATOM 1531 C C . ILE B 1 20 ? 2.574 -2.203 -16.188 1 57.62 20 ILE B C 1
ATOM 1533 O O . ILE B 1 20 ? 3.734 -2.621 -16.141 1 57.62 20 ILE B O 1
ATOM 1537 N N . GLU B 1 21 ? 2.191 -0.974 -16.281 1 62.03 21 GLU B N 1
ATOM 1538 C CA . GLU B 1 21 ? 3.324 -0.133 -16.656 1 62.03 21 GLU B CA 1
ATOM 1539 C C . GLU B 1 21 ? 3.873 0.625 -15.453 1 62.03 21 GLU B C 1
ATOM 1541 O O . GLU B 1 21 ? 4.855 1.357 -15.562 1 62.03 21 GLU B O 1
ATOM 1546 N N . GLU B 1 22 ? 3.156 0.409 -14.445 1 70.12 22 GLU B N 1
ATOM 1547 C CA . GLU B 1 22 ? 3.703 1.056 -13.25 1 70.12 22 GLU B CA 1
ATOM 1548 C C . GLU B 1 22 ? 3.684 0.112 -12.055 1 70.12 22 GLU B C 1
ATOM 1550 O O . GLU B 1 22 ? 2.754 -0.682 -11.898 1 70.12 22 GLU B O 1
ATOM 1555 N N . ALA B 1 23 ? 4.84 0.209 -11.422 1 77.06 23 ALA B N 1
ATOM 1556 C CA . ALA B 1 23 ? 4.961 -0.633 -10.234 1 77.06 23 ALA B CA 1
ATOM 1557 C C . ALA B 1 23 ? 5.422 0.182 -9.031 1 77.06 23 ALA B C 1
ATOM 1559 O O . ALA B 1 23 ? 5.957 1.283 -9.188 1 77.06 23 ALA B O 1
ATOM 1560 N N . VAL B 1 24 ? 5.008 -0.293 -7.914 1 81.25 24 VAL B N 1
ATOM 1561 C CA . VAL B 1 24 ? 5.453 0.271 -6.641 1 81.25 24 VAL B CA 1
ATOM 1562 C C . VAL B 1 24 ? 6.344 -0.732 -5.914 1 81.25 24 VAL B C 1
ATOM 1564 O O . VAL B 1 24 ? 6.027 -1.923 -5.852 1 81.25 24 VAL B O 1
ATOM 1567 N N . ARG B 1 25 ? 7.484 -0.244 -5.531 1 84.44 25 ARG B N 1
ATOM 1568 C CA . ARG B 1 25 ? 8.367 -1.032 -4.676 1 84.44 25 ARG B CA 1
ATOM 1569 C C . ARG B 1 25 ? 8.219 -0.632 -3.213 1 84.44 25 ARG B C 1
ATOM 1571 O O . ARG B 1 25 ? 8.219 0.557 -2.887 1 84.44 25 ARG B O 1
ATOM 1578 N N . LEU B 1 26 ? 8.078 -1.699 -2.34 1 84.94 26 LEU B N 1
ATOM 1579 C CA . LEU B 1 26 ? 7.902 -1.471 -0.911 1 84.94 26 LEU B CA 1
ATOM 1580 C C . LEU B 1 26 ? 9.117 -1.958 -0.125 1 84.94 26 LEU B C 1
ATOM 1582 O O . LEU B 1 26 ? 9.602 -3.066 -0.354 1 84.94 26 LEU B O 1
ATOM 1586 N N . HIS B 1 27 ? 9.57 -1.081 0.716 1 83.25 27 HIS B N 1
ATOM 1587 C CA . HIS B 1 27 ? 10.633 -1.435 1.647 1 83.25 27 HIS B CA 1
ATOM 1588 C C . HIS B 1 27 ? 10.18 -1.264 3.094 1 83.25 27 HIS B C 1
ATOM 1590 O O . HIS B 1 27 ? 9.766 -0.173 3.494 1 83.25 27 HIS B O 1
ATOM 1596 N N . TYR B 1 28 ? 10.211 -2.361 3.838 1 81.12 28 TYR B N 1
ATOM 1597 C CA . TYR B 1 28 ? 9.844 -2.301 5.246 1 81.12 28 TYR B CA 1
ATOM 1598 C C . TYR B 1 28 ? 11.031 -1.878 6.105 1 81.12 28 TYR B C 1
ATOM 1600 O O . TYR B 1 28 ? 12.117 -2.438 5.984 1 81.12 28 TYR B O 1
ATOM 1608 N N . VAL B 1 29 ? 10.797 -0.841 6.836 1 79.75 29 VAL B N 1
ATOM 1609 C CA . VAL B 1 29 ? 11.875 -0.313 7.672 1 79.75 29 VAL B CA 1
ATOM 1610 C C . VAL B 1 29 ? 11.398 -0.208 9.117 1 79.75 29 VAL B C 1
ATOM 1612 O O . VAL B 1 29 ? 10.211 0.023 9.375 1 79.75 29 VAL B O 1
ATOM 1615 N N . ARG B 1 30 ? 12.352 -0.457 9.992 1 78 30 ARG B N 1
ATOM 1616 C CA . ARG B 1 30 ? 12.039 -0.249 11.406 1 78 30 ARG B CA 1
ATOM 1617 C C . ARG B 1 30 ? 12.25 1.208 11.805 1 78 30 ARG B C 1
ATOM 1619 O O . ARG B 1 30 ? 13.234 1.831 11.406 1 78 30 ARG B O 1
ATOM 1626 N N . GLY B 1 31 ? 11.289 1.756 12.555 1 80.25 31 GLY B N 1
ATOM 1627 C CA . GLY B 1 31 ? 11.453 3.115 13.047 1 80.25 31 GLY B CA 1
ATOM 1628 C C . GLY B 1 31 ? 10.148 3.889 13.102 1 80.25 31 GLY B C 1
ATOM 1629 O O . GLY B 1 31 ? 9.094 3.373 12.711 1 80.25 31 GLY B O 1
ATOM 1630 N N . ASP B 1 32 ? 10.266 5.062 13.594 1 82.75 32 ASP B N 1
ATOM 1631 C CA . ASP B 1 32 ? 9.172 6.027 13.711 1 82.75 32 ASP B CA 1
ATOM 1632 C C . ASP B 1 32 ? 8.891 6.703 12.375 1 82.75 32 ASP B C 1
ATOM 1634 O O . ASP B 1 32 ? 9.719 7.48 11.883 1 82.75 32 ASP B O 1
ATOM 1638 N N . VAL B 1 33 ? 7.664 6.461 11.805 1 87.94 33 VAL B N 1
ATOM 1639 C CA . VAL B 1 33 ? 7.332 6.969 10.477 1 87.94 33 VAL B CA 1
ATOM 1640 C C . VAL B 1 33 ? 7.316 8.492 10.492 1 87.94 33 VAL B C 1
ATOM 1642 O O . VAL B 1 33 ? 7.492 9.133 9.453 1 87.94 33 VAL B O 1
ATOM 1645 N N . THR B 1 34 ? 7.055 9.078 11.633 1 89.75 34 THR B N 1
ATOM 1646 C CA . THR B 1 34 ? 7.027 10.531 11.703 1 89.75 34 THR B CA 1
ATOM 1647 C C . THR B 1 34 ? 8.438 11.102 11.664 1 89.75 34 THR B C 1
ATOM 1649 O O . THR B 1 34 ? 8.625 12.32 11.602 1 89.75 34 THR B O 1
ATOM 1652 N N . ARG B 1 35 ? 9.383 10.234 11.734 1 88.38 35 ARG B N 1
ATOM 1653 C CA . ARG B 1 35 ? 10.789 10.578 11.555 1 88.38 35 ARG B CA 1
ATOM 1654 C C . ARG B 1 35 ? 11.43 9.703 10.477 1 88.38 35 ARG B C 1
ATOM 1656 O O . ARG B 1 35 ? 12.297 8.875 10.773 1 88.38 35 ARG B O 1
ATOM 1663 N N . PRO B 1 36 ? 11.016 9.961 9.281 1 86.31 36 PRO B N 1
ATOM 1664 C CA . PRO B 1 36 ? 11.484 9.086 8.211 1 86.31 36 PRO B CA 1
ATOM 1665 C C . PRO B 1 36 ? 13.008 9.031 8.117 1 86.31 36 PRO B C 1
ATOM 1667 O O . PRO B 1 36 ? 13.68 10.055 8.266 1 86.31 36 PRO B O 1
ATOM 1670 N N . GLN B 1 37 ? 13.469 7.836 8.031 1 80.12 37 GLN B N 1
ATOM 1671 C CA . GLN B 1 37 ? 14.906 7.609 7.914 1 80.12 37 GLN B CA 1
ATOM 1672 C C . GLN B 1 37 ? 15.352 7.633 6.453 1 80.12 37 GLN B C 1
ATOM 1674 O O . GLN B 1 37 ? 14.68 7.066 5.586 1 80.12 37 GLN B O 1
ATOM 1679 N N . ARG B 1 38 ? 16.281 8.375 6.246 1 77.56 38 ARG B N 1
ATOM 1680 C CA . ARG B 1 38 ? 16.844 8.43 4.898 1 77.56 38 ARG B CA 1
ATOM 1681 C C . ARG B 1 38 ? 17.969 7.41 4.73 1 77.56 38 ARG B C 1
ATOM 1683 O O . ARG B 1 38 ? 18.859 7.312 5.574 1 77.56 38 ARG B O 1
ATOM 1690 N N . GLU B 1 39 ? 17.766 6.617 3.75 1 74.62 39 GLU B N 1
ATOM 1691 C CA . GLU B 1 39 ? 18.859 5.715 3.424 1 74.62 39 GLU B CA 1
ATOM 1692 C C . GLU B 1 39 ? 20.016 6.465 2.762 1 74.62 39 GLU B C 1
ATOM 1694 O O . GLU B 1 39 ? 19.812 7.539 2.186 1 74.62 39 GLU B O 1
ATOM 1699 N N . GLU B 1 40 ? 21.188 5.926 2.859 1 75.31 40 GLU B N 1
ATOM 1700 C CA . GLU B 1 40 ? 22.375 6.551 2.305 1 75.31 40 GLU B CA 1
ATOM 1701 C C . GLU B 1 40 ? 22.203 6.848 0.817 1 75.31 40 GLU B C 1
ATOM 1703 O O . GLU B 1 40 ? 22.656 7.895 0.332 1 75.31 40 GLU B O 1
ATOM 1708 N N . ASP B 1 41 ? 21.469 6.031 0.196 1 75.19 41 ASP B N 1
ATOM 1709 C CA . ASP B 1 41 ? 21.344 6.16 -1.253 1 75.19 41 ASP B CA 1
ATOM 1710 C C . ASP B 1 41 ? 20.047 6.871 -1.637 1 75.19 41 ASP B C 1
ATOM 1712 O O . ASP B 1 41 ? 19.719 6.969 -2.818 1 75.19 41 ASP B O 1
ATOM 1716 N N . ASP B 1 42 ? 19.391 7.359 -0.631 1 76.88 42 ASP B N 1
ATOM 1717 C CA . ASP B 1 42 ? 18.156 8.102 -0.901 1 76.88 42 ASP B CA 1
ATOM 1718 C C . ASP B 1 42 ? 18.453 9.562 -1.204 1 76.88 42 ASP B C 1
ATOM 1720 O O . ASP B 1 42 ? 18.859 10.32 -0.317 1 76.88 42 ASP B O 1
ATOM 1724 N N . HIS B 1 43 ? 18.203 9.961 -2.439 1 79.69 43 HIS B N 1
ATOM 1725 C CA . HIS B 1 43 ? 18.484 11.328 -2.869 1 79.69 43 HIS B CA 1
ATOM 1726 C C . HIS B 1 43 ? 17.203 12.125 -3.064 1 79.69 43 HIS B C 1
ATOM 1728 O O . HIS B 1 43 ? 17.203 13.164 -3.727 1 79.69 43 HIS B O 1
ATOM 1734 N N . SER B 1 44 ? 16.172 11.633 -2.473 1 85.81 44 SER B N 1
ATOM 1735 C CA . SER B 1 44 ? 14.906 12.352 -2.6 1 85.81 44 SER B CA 1
ATOM 1736 C C . SER B 1 44 ? 14.992 13.742 -1.97 1 85.81 44 SER B C 1
ATOM 1738 O O . SER B 1 44 ? 15.648 13.922 -0.942 1 85.81 44 SER B O 1
ATOM 1740 N N . LYS B 1 45 ? 14.273 14.719 -2.59 1 88.38 45 LYS B N 1
ATOM 1741 C CA . LYS B 1 45 ? 14.273 16.109 -2.125 1 88.38 45 LYS B CA 1
ATOM 1742 C C . LYS B 1 45 ? 13.266 16.312 -1.001 1 88.38 45 LYS B C 1
ATOM 1744 O O . LYS B 1 45 ? 13.352 17.281 -0.251 1 88.38 45 LYS B O 1
ATOM 1749 N N . CYS B 1 46 ? 12.359 15.43 -0.95 1 91.69 46 CYS B N 1
ATOM 1750 C CA . CYS B 1 46 ? 11.281 15.539 0.023 1 91.69 46 CYS B CA 1
ATOM 1751 C C . CYS B 1 46 ? 10.859 14.172 0.541 1 91.69 46 CYS B C 1
ATOM 1753 O O . CYS B 1 46 ? 10.828 13.195 -0.219 1 91.69 46 CYS B O 1
ATOM 1755 N N . GLN B 1 47 ? 10.602 14.125 1.834 1 91.56 47 GLN B N 1
ATOM 1756 C CA . GLN B 1 47 ? 10.031 12.93 2.451 1 91.56 47 GLN B CA 1
ATOM 1757 C C . GLN B 1 47 ? 8.555 13.133 2.781 1 91.56 47 GLN B C 1
ATOM 1759 O O . GLN B 1 47 ? 8.203 14.023 3.562 1 91.56 47 GLN B O 1
ATOM 1764 N N . LEU B 1 48 ? 7.754 12.305 2.199 1 94.88 48 LEU B N 1
ATOM 1765 C CA . LEU B 1 48 ? 6.312 12.398 2.416 1 94.88 48 LEU B CA 1
ATOM 1766 C C . LEU B 1 48 ? 5.852 11.375 3.447 1 94.88 48 LEU B C 1
ATOM 1768 O O . LEU B 1 48 ? 6.02 10.164 3.248 1 94.88 48 LEU B O 1
ATOM 1772 N N . ILE B 1 49 ? 5.316 11.836 4.504 1 93.62 49 ILE B N 1
ATOM 1773 C CA . ILE B 1 49 ? 4.648 10.969 5.461 1 93.62 49 ILE B CA 1
ATOM 1774 C C . ILE B 1 49 ? 3.174 10.82 5.086 1 93.62 49 ILE B C 1
ATOM 1776 O O . ILE B 1 49 ? 2.438 11.812 5.051 1 93.62 49 ILE B O 1
ATOM 1780 N N . LEU B 1 50 ? 2.797 9.641 4.836 1 93.94 50 LEU B N 1
ATOM 1781 C CA . LEU B 1 50 ? 1.453 9.352 4.352 1 93.94 50 LEU B CA 1
ATOM 1782 C C . LEU B 1 50 ? 0.585 8.781 5.469 1 93.94 50 LEU B C 1
ATOM 1784 O O . LEU B 1 50 ? 1.035 7.926 6.238 1 93.94 50 LEU B O 1
ATOM 1788 N N . HIS B 1 51 ? -0.634 9.281 5.559 1 92.38 51 HIS B N 1
ATOM 1789 C CA . HIS B 1 51 ? -1.556 8.68 6.516 1 92.38 51 HIS B CA 1
ATOM 1790 C C . HIS B 1 51 ? -2.998 8.789 6.035 1 92.38 51 HIS B C 1
ATOM 1792 O O . HIS B 1 51 ? -3.398 9.812 5.484 1 92.38 51 HIS B O 1
ATOM 1798 N N . CYS B 1 52 ? -3.748 7.715 6.32 1 91.06 52 CYS B N 1
ATOM 1799 C CA . CYS B 1 52 ? -5.156 7.652 5.945 1 91.06 52 CYS B CA 1
ATOM 1800 C C . CYS B 1 52 ? -6.027 8.344 6.988 1 91.06 52 CYS B C 1
ATOM 1802 O O . CYS B 1 52 ? -5.832 8.156 8.188 1 91.06 52 CYS B O 1
ATOM 1804 N N . VAL B 1 53 ? -6.977 9.117 6.523 1 91.81 53 VAL B N 1
ATOM 1805 C CA . VAL B 1 53 ? -7.957 9.766 7.391 1 91.81 53 VAL B CA 1
ATOM 1806 C C . VAL B 1 53 ? -9.367 9.484 6.879 1 91.81 53 VAL B C 1
ATOM 1808 O O . VAL B 1 53 ? -9.547 9.062 5.734 1 91.81 53 VAL B O 1
ATOM 1811 N N . ASP B 1 54 ? -10.344 9.656 7.801 1 92.25 54 ASP B N 1
ATOM 1812 C CA . ASP B 1 54 ? -11.75 9.672 7.383 1 92.25 54 ASP B CA 1
ATOM 1813 C C . ASP B 1 54 ? -12.227 11.094 7.133 1 92.25 54 ASP B C 1
ATOM 1815 O O . ASP B 1 54 ? -11.453 12.047 7.25 1 92.25 54 ASP B O 1
ATOM 1819 N N . ASN B 1 55 ? -13.539 11.195 6.738 1 94.44 55 ASN B N 1
ATOM 1820 C CA . ASN B 1 55 ? -14.047 12.523 6.434 1 94.44 55 ASN B CA 1
ATOM 1821 C C . ASN B 1 55 ? -14.875 13.086 7.59 1 94.44 55 ASN B C 1
ATOM 1823 O O . ASN B 1 55 ? -15.82 13.844 7.371 1 94.44 55 ASN B O 1
ATOM 1827 N N . SER B 1 56 ? -14.57 12.773 8.836 1 93.88 56 SER B N 1
ATOM 1828 C CA . SER B 1 56 ? -15.297 13.25 10.008 1 93.88 56 SER B CA 1
ATOM 1829 C C . SER B 1 56 ? -14.938 14.695 10.336 1 93.88 56 SER B C 1
ATOM 1831 O O . SER B 1 56 ? -15.734 15.414 10.953 1 93.88 56 SER B O 1
ATOM 1833 N N . GLY B 1 57 ? -13.742 15.031 10.039 1 94.75 57 GLY B N 1
ATOM 1834 C CA . GLY B 1 57 ? -13.273 16.375 10.367 1 94.75 57 GLY B CA 1
ATOM 1835 C C . GLY B 1 57 ? -12.664 16.469 11.75 1 94.75 57 GLY B C 1
ATOM 1836 O O . GLY B 1 57 ? -12.273 17.562 12.188 1 94.75 57 GLY B O 1
ATOM 1837 N N . THR B 1 58 ? -12.594 15.422 12.406 1 94 58 THR B N 1
ATOM 1838 C CA . THR B 1 58 ? -11.945 15.352 13.711 1 94 58 THR B CA 1
ATOM 1839 C C . THR B 1 58 ? -10.648 14.547 13.625 1 94 58 THR B C 1
ATOM 1841 O O . THR B 1 58 ? -10.672 13.367 13.266 1 94 58 THR B O 1
ATOM 1844 N N . PHE B 1 59 ? -9.602 15.234 13.938 1 95.12 59 PHE B N 1
ATOM 1845 C CA . PHE B 1 59 ? -8.305 14.57 13.898 1 95.12 59 PHE B CA 1
ATOM 1846 C C . PHE B 1 59 ? -8.133 13.648 15.102 1 95.12 59 PHE B C 1
ATOM 1848 O O . PHE B 1 59 ? -8.461 14.023 16.234 1 95.12 59 PHE B O 1
ATOM 1855 N N . GLY B 1 60 ? -7.727 12.508 14.922 1 90.38 60 GLY B N 1
ATOM 1856 C CA . GLY B 1 60 ? -7.539 11.531 15.992 1 90.38 60 GLY B CA 1
ATOM 1857 C C . GLY B 1 60 ? -6.586 12.008 17.078 1 90.38 60 GLY B C 1
ATOM 1858 O O . GLY B 1 60 ? -5.812 12.945 16.859 1 90.38 60 GLY B O 1
ATOM 1859 N N . ASP B 1 61 ? -6.598 11.273 18.188 1 90.19 61 ASP B N 1
ATOM 1860 C CA . ASP B 1 61 ? -5.77 11.719 19.297 1 90.19 61 ASP B CA 1
ATOM 1861 C C . ASP B 1 61 ? -4.891 10.578 19.812 1 90.19 61 ASP B C 1
ATOM 1863 O O . ASP B 1 61 ? -4.18 10.734 20.812 1 90.19 61 ASP B O 1
ATOM 1867 N N . ARG B 1 62 ? -4.895 9.555 19.125 1 86.38 62 ARG B N 1
ATOM 1868 C CA . ARG B 1 62 ? -4.098 8.398 19.531 1 86.38 62 ARG B CA 1
ATOM 1869 C C . ARG B 1 62 ? -3.289 7.848 18.359 1 86.38 62 ARG B C 1
ATOM 1871 O O . ARG B 1 62 ? -3.52 8.219 17.219 1 86.38 62 ARG B O 1
ATOM 1878 N N . GLY B 1 63 ? -2.254 7.055 18.797 1 84.38 63 GLY B N 1
ATOM 1879 C CA . GLY B 1 63 ? -1.463 6.387 17.766 1 84.38 63 GLY B CA 1
ATOM 1880 C C . GLY B 1 63 ? -0.728 7.352 16.859 1 84.38 63 GLY B C 1
ATOM 1881 O O . GLY B 1 63 ? -0.091 8.297 17.328 1 84.38 63 GLY B O 1
ATOM 1882 N N . ILE B 1 64 ? -0.874 7.121 15.57 1 88.12 64 ILE B N 1
ATOM 1883 C CA . ILE B 1 64 ? -0.144 7.914 14.586 1 88.12 64 ILE B CA 1
ATOM 1884 C C . ILE B 1 64 ? -0.675 9.344 14.578 1 88.12 64 ILE B C 1
ATOM 1886 O O . ILE B 1 64 ? 0.081 10.297 14.359 1 88.12 64 ILE B O 1
ATOM 1890 N N . PHE B 1 65 ? -1.923 9.445 14.891 1 91.31 65 PHE B N 1
ATOM 1891 C CA . PHE B 1 65 ? -2.486 10.789 14.953 1 91.31 65 PHE B CA 1
ATOM 1892 C C . PHE B 1 65 ? -1.815 11.602 16.047 1 91.31 65 PHE B C 1
ATOM 1894 O O . PHE B 1 65 ? -1.438 12.758 15.828 1 91.31 65 PHE B O 1
ATOM 1901 N N . ALA B 1 66 ? -1.674 10.992 17.156 1 90.56 66 ALA B N 1
ATOM 1902 C CA . ALA B 1 66 ? -1.003 11.672 18.266 1 90.56 66 ALA B CA 1
ATOM 1903 C C . ALA B 1 66 ? 0.446 11.992 17.906 1 90.56 66 ALA B C 1
ATOM 1905 O O . ALA B 1 66 ? 0.94 13.078 18.219 1 90.56 66 ALA B O 1
ATOM 1906 N N . ALA B 1 67 ? 1.063 11.086 17.266 1 90.56 67 ALA B N 1
ATOM 1907 C CA . ALA B 1 67 ? 2.463 11.258 16.875 1 90.56 67 ALA B CA 1
ATOM 1908 C C . ALA B 1 67 ? 2.617 12.391 15.867 1 90.56 67 ALA B C 1
ATOM 1910 O O . ALA B 1 67 ? 3.549 13.195 15.961 1 90.56 67 ALA B O 1
ATOM 1911 N N . LEU B 1 68 ? 1.66 12.445 14.922 1 93.19 68 LEU B N 1
ATOM 1912 C CA . LEU B 1 68 ? 1.694 13.5 13.914 1 93.19 68 LEU B CA 1
ATOM 1913 C C . LEU B 1 68 ? 1.427 14.859 14.547 1 93.19 68 LEU B C 1
ATOM 1915 O O . LEU B 1 68 ? 2.068 15.852 14.195 1 93.19 68 LEU B O 1
ATOM 1919 N N . ARG B 1 69 ? 0.523 14.867 15.453 1 93.75 69 ARG B N 1
ATOM 1920 C CA . ARG B 1 69 ? 0.228 16.109 16.172 1 93.75 69 ARG B CA 1
ATOM 1921 C C . ARG B 1 69 ? 1.439 16.578 16.969 1 93.75 69 ARG B C 1
ATOM 1923 O O . ARG B 1 69 ? 1.742 17.781 16.984 1 93.75 69 ARG B O 1
ATOM 1930 N N . ALA B 1 70 ? 2.064 15.664 17.641 1 92.75 70 ALA B N 1
ATOM 1931 C CA . ALA B 1 70 ? 3.25 15.984 18.422 1 92.75 70 ALA B CA 1
ATOM 1932 C C . ALA B 1 70 ? 4.387 16.484 17.531 1 92.75 70 ALA B C 1
ATOM 1934 O O . ALA B 1 70 ? 5.148 17.359 17.922 1 92.75 70 ALA B O 1
ATOM 1935 N N . LYS B 1 71 ? 4.516 15.961 16.359 1 92.56 71 LYS B N 1
ATOM 1936 C CA . LYS B 1 71 ? 5.551 16.391 15.422 1 92.56 71 LYS B CA 1
ATOM 1937 C C . LYS B 1 71 ? 5.336 17.828 14.984 1 92.56 71 LYS B C 1
ATOM 1939 O O . LYS B 1 71 ? 6.266 18.641 15.023 1 92.56 71 LYS B O 1
ATOM 1944 N N . ASP B 1 72 ? 4.215 18.141 14.578 1 96.25 72 ASP B N 1
ATOM 1945 C CA . ASP B 1 72 ? 3.824 19.469 14.125 1 96.25 72 ASP B CA 1
ATOM 1946 C C . ASP B 1 72 ? 2.318 19.688 14.266 1 96.25 72 ASP B C 1
ATOM 1948 O O . ASP B 1 72 ? 1.533 19.141 13.484 1 96.25 72 ASP B O 1
ATOM 1952 N N . PRO B 1 73 ? 1.837 20.469 15.242 1 95.5 73 PRO B N 1
ATOM 1953 C CA . PRO B 1 73 ? 0.41 20.672 15.508 1 95.5 73 PRO B CA 1
ATOM 1954 C C . PRO B 1 73 ? -0.34 21.234 14.297 1 95.5 73 PRO B C 1
ATOM 1956 O O . PRO B 1 73 ? -1.562 21.078 14.203 1 95.5 73 PRO B O 1
ATOM 1959 N N . SER B 1 74 ? 0.373 21.828 13.367 1 95.62 74 SER B N 1
ATOM 1960 C CA . SER B 1 74 ? -0.285 22.375 12.195 1 95.62 74 SER B CA 1
ATOM 1961 C C . SER B 1 74 ? -0.928 21.297 11.344 1 95.62 74 SER B C 1
ATOM 1963 O O . SER B 1 74 ? -1.834 21.562 10.555 1 95.62 74 SER B O 1
ATOM 1965 N N . ILE B 1 75 ? -0.46 20.109 11.469 1 96.69 75 ILE B N 1
ATOM 1966 C CA . ILE B 1 75 ? -1.032 18.984 10.719 1 96.69 75 ILE B CA 1
ATOM 1967 C C . ILE B 1 75 ? -2.504 18.828 11.094 1 96.69 75 ILE B C 1
ATOM 1969 O O . ILE B 1 75 ? -3.371 18.797 10.211 1 96.69 75 ILE B O 1
ATOM 1973 N N . ALA B 1 76 ? -2.73 18.734 12.352 1 96.62 76 ALA B N 1
ATOM 1974 C CA . ALA B 1 76 ? -4.102 18.609 12.836 1 96.62 76 ALA B CA 1
ATOM 1975 C C . ALA B 1 76 ? -4.93 19.844 12.492 1 96.62 76 ALA B C 1
ATOM 1977 O O . ALA B 1 76 ? -6.078 19.719 12.062 1 96.62 76 ALA B O 1
ATOM 1978 N N . ASP B 1 77 ? -4.332 21 12.688 1 96.56 77 ASP B N 1
ATOM 1979 C CA . ASP B 1 77 ? -5.016 22.25 12.383 1 96.56 77 ASP B CA 1
ATOM 1980 C C . ASP B 1 77 ? -5.453 22.297 10.922 1 96.56 77 ASP B C 1
ATOM 1982 O O . ASP B 1 77 ? -6.574 22.719 10.609 1 96.56 77 ASP B O 1
ATOM 1986 N N . ARG B 1 78 ? -4.609 21.906 10.047 1 96.5 78 ARG B N 1
ATOM 1987 C CA . ARG B 1 78 ? -4.906 21.938 8.617 1 96.5 78 ARG B CA 1
ATOM 1988 C C . ARG B 1 78 ? -6.023 20.953 8.273 1 96.5 78 ARG B C 1
ATOM 1990 O O . ARG B 1 78 ? -6.922 21.281 7.492 1 96.5 78 ARG B O 1
ATOM 1997 N N . TYR B 1 79 ? -5.93 19.734 8.828 1 97.31 79 TYR B N 1
ATOM 1998 C CA . TYR B 1 79 ? -7 18.781 8.594 1 97.31 79 TYR B CA 1
ATOM 1999 C C . TYR B 1 79 ? -8.352 19.359 8.969 1 97.31 79 TYR B C 1
ATOM 2001 O O . TYR B 1 79 ? -9.32 19.266 8.211 1 97.31 79 TYR B O 1
ATOM 2009 N N . GLU B 1 80 ? -8.406 19.922 10.086 1 96.94 80 GLU B N 1
ATOM 2010 C CA . GLU B 1 80 ? -9.664 20.5 10.57 1 96.94 80 GLU B CA 1
ATOM 2011 C C . GLU B 1 80 ? -10.086 21.688 9.719 1 96.94 80 GLU B C 1
ATOM 2013 O O . GLU B 1 80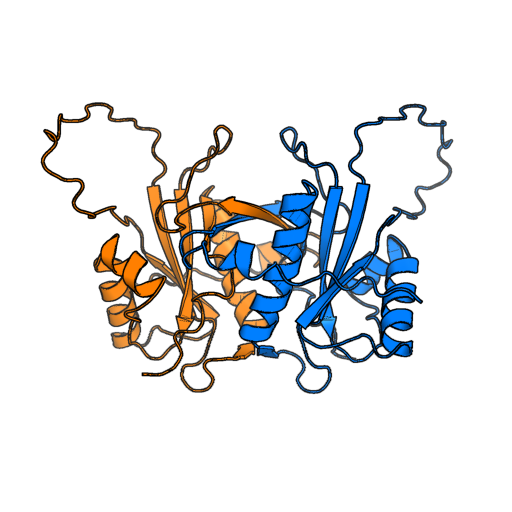 ? -11.281 21.891 9.469 1 96.94 80 GLU B O 1
ATOM 2018 N N . LEU B 1 81 ? -9.125 22.484 9.336 1 97.06 81 LEU B N 1
ATOM 2019 C CA . LEU B 1 81 ? -9.43 23.594 8.438 1 97.06 81 LEU B CA 1
ATOM 2020 C C . LEU B 1 81 ? -10.008 23.078 7.121 1 97.06 81 LEU B C 1
ATOM 2022 O O . LEU B 1 81 ? -10.992 23.625 6.621 1 97.06 81 LEU B O 1
ATOM 2026 N N . ILE B 1 82 ? -9.375 22.031 6.531 1 97.25 82 ILE B N 1
ATOM 2027 C CA . ILE B 1 82 ? -9.867 21.406 5.305 1 97.25 82 ILE B CA 1
ATOM 2028 C C . ILE B 1 82 ? -11.336 21.016 5.48 1 97.25 82 ILE B C 1
ATOM 2030 O O . ILE B 1 82 ? -12.156 21.266 4.598 1 97.25 82 ILE B O 1
ATOM 2034 N N . SER B 1 83 ? -11.57 20.391 6.586 1 96.38 83 SER B N 1
ATOM 2035 C CA . SER B 1 83 ? -12.938 19.969 6.891 1 96.38 83 SER B CA 1
ATOM 2036 C C . SER B 1 83 ? -13.883 21.172 6.953 1 96.38 83 SER B C 1
ATOM 2038 O O . SER B 1 83 ? -14.961 21.141 6.363 1 96.38 83 SER B O 1
ATOM 2040 N N . ARG B 1 84 ? -13.539 22.188 7.68 1 97.06 84 ARG B N 1
ATOM 2041 C CA . ARG B 1 84 ? -14.367 23.391 7.84 1 97.06 84 ARG B CA 1
ATOM 2042 C C . ARG B 1 84 ? -14.68 24.016 6.488 1 97.06 84 ARG B C 1
ATOM 2044 O O . ARG B 1 84 ? -15.75 24.594 6.297 1 97.06 84 ARG B O 1
ATOM 2051 N N . MET B 1 85 ? -13.812 23.859 5.578 1 96.94 85 MET B N 1
ATOM 2052 C CA . MET B 1 85 ? -13.977 24.453 4.258 1 96.94 85 MET B CA 1
ATOM 2053 C C . MET B 1 85 ? -14.734 23.516 3.322 1 96.94 85 MET B C 1
ATOM 2055 O O . MET B 1 85 ? -14.898 23.812 2.139 1 96.94 85 MET B O 1
ATOM 2059 N N . GLY B 1 86 ? -15.141 22.344 3.74 1 95.5 86 GLY B N 1
ATOM 2060 C CA . GLY B 1 86 ? -15.898 21.391 2.949 1 95.5 86 GLY B CA 1
ATOM 2061 C C . GLY B 1 86 ? -15.055 20.656 1.924 1 95.5 86 GLY B C 1
ATOM 2062 O O . GLY B 1 86 ? -15.562 20.234 0.885 1 95.5 86 GLY B O 1
ATOM 2063 N N . ASP B 1 87 ? -13.781 20.578 2.174 1 96.19 87 ASP B N 1
ATOM 2064 C CA . ASP B 1 87 ? -12.828 20.062 1.199 1 96.19 87 ASP B CA 1
ATOM 2065 C C . ASP B 1 87 ? -12.367 18.656 1.581 1 96.19 87 ASP B C 1
ATOM 2067 O O . ASP B 1 87 ? -11.281 18.219 1.177 1 96.19 87 ASP B O 1
ATOM 2071 N N . LEU B 1 88 ? -13.031 18 2.402 1 95.12 88 LEU B N 1
ATOM 2072 C CA . LEU B 1 88 ? -12.656 16.656 2.85 1 95.12 88 LEU B CA 1
ATOM 2073 C C . LEU B 1 88 ? -13.43 15.594 2.082 1 95.12 88 LEU B C 1
ATOM 2075 O O . LEU B 1 88 ? -14.18 14.812 2.678 1 95.12 88 LEU B O 1
ATOM 2079 N N . ARG B 1 89 ? -13.203 15.484 0.79 1 95.12 89 ARG B N 1
ATOM 2080 C CA . ARG B 1 89 ? -13.906 14.523 -0.058 1 95.12 89 ARG B CA 1
ATOM 2081 C C . ARG B 1 89 ? -13.172 13.188 -0.089 1 95.12 89 ARG B C 1
ATOM 2083 O O . ARG B 1 89 ? -11.938 13.148 -0.175 1 95.12 89 ARG B O 1
ATOM 2090 N N . ILE B 1 90 ? -13.938 12.164 -0.092 1 92.94 90 ILE B N 1
ATOM 2091 C CA . ILE B 1 90 ? -13.367 10.828 -0.19 1 92.94 90 ILE B CA 1
ATOM 2092 C C . ILE B 1 90 ? -12.602 10.688 -1.502 1 92.94 90 ILE B C 1
ATOM 2094 O O . ILE B 1 90 ? -13.094 11.086 -2.561 1 92.94 90 ILE B O 1
ATOM 2098 N N . GLY B 1 91 ? -11.383 10.195 -1.405 1 92.25 91 GLY B N 1
ATOM 2099 C CA . GLY B 1 91 ? -10.555 10.047 -2.592 1 92.25 91 GLY B CA 1
ATOM 2100 C C . GLY B 1 91 ? -9.531 11.156 -2.746 1 92.25 91 GLY B C 1
ATOM 2101 O O . GLY B 1 91 ? -8.609 11.047 -3.557 1 92.25 91 GLY B O 1
ATOM 2102 N N . ASP B 1 92 ? -9.641 12.172 -1.912 1 95 92 ASP B N 1
ATOM 2103 C CA . ASP B 1 92 ? -8.688 13.273 -1.946 1 95 92 ASP B CA 1
ATOM 2104 C C . ASP B 1 92 ? -7.41 12.922 -1.187 1 95 92 ASP B C 1
ATOM 2106 O O . ASP B 1 92 ? -7.41 12.023 -0.344 1 95 92 ASP B O 1
ATOM 2110 N N . ALA B 1 93 ? -6.367 13.586 -1.544 1 96.62 93 ALA B N 1
ATOM 2111 C CA . ALA B 1 93 ? -5.086 13.562 -0.839 1 96.62 93 ALA B CA 1
ATOM 2112 C C . ALA B 1 93 ? -4.555 14.977 -0.62 1 96.62 93 ALA B C 1
ATOM 2114 O O . ALA B 1 93 ? -4.211 15.672 -1.578 1 96.62 93 ALA B O 1
ATOM 2115 N N . HIS B 1 94 ? -4.523 15.391 0.612 1 97.81 94 HIS B N 1
ATOM 2116 C CA . HIS B 1 94 ? -4.156 16.766 0.938 1 97.81 94 HIS B CA 1
ATOM 2117 C C . HIS B 1 94 ? -2.703 16.859 1.387 1 97.81 94 HIS B C 1
ATOM 2119 O O . HIS B 1 94 ? -2.307 16.203 2.357 1 97.81 94 HIS B O 1
ATOM 2125 N N . LEU B 1 95 ? -1.986 17.641 0.714 1 97.62 95 LEU B N 1
ATOM 2126 C CA . LEU B 1 95 ? -0.583 17.891 1.031 1 97.62 95 LEU B CA 1
ATOM 2127 C C . LEU B 1 95 ? -0.442 18.984 2.086 1 97.62 95 LEU B C 1
ATOM 2129 O O . LEU B 1 95 ? -1.004 20.062 1.939 1 97.62 95 LEU B O 1
ATOM 2133 N N . ILE B 1 96 ? 0.188 18.672 3.156 1 96.88 96 ILE B N 1
ATOM 2134 C CA . ILE B 1 96 ? 0.59 19.641 4.176 1 96.88 96 ILE B CA 1
ATOM 2135 C C . ILE B 1 96 ? 2.102 19.844 4.125 1 96.88 96 ILE B C 1
ATOM 2137 O O . ILE B 1 96 ? 2.865 18.984 4.586 1 96.88 96 ILE B O 1
ATOM 2141 N N . ASN B 1 97 ? 2.537 20.953 3.631 1 93.56 97 ASN B N 1
ATOM 2142 C CA . ASN B 1 97 ? 3.951 21.25 3.428 1 93.56 97 ASN B CA 1
ATOM 2143 C C . ASN B 1 97 ? 4.59 21.812 4.691 1 93.56 97 ASN B C 1
ATOM 2145 O O . ASN B 1 97 ? 3.896 22.109 5.664 1 93.56 97 ASN B O 1
ATOM 2149 N N . ASP B 1 98 ? 5.871 21.812 4.727 1 89.81 98 ASP B N 1
ATOM 2150 C CA . ASP B 1 98 ? 6.707 22.484 5.711 1 89.81 98 ASP B CA 1
ATOM 2151 C C . ASP B 1 98 ? 6.418 21.969 7.121 1 89.81 98 ASP B C 1
ATOM 2153 O O . ASP B 1 98 ? 6.25 22.766 8.055 1 89.81 98 ASP B O 1
ATOM 2157 N N . VAL B 1 99 ? 6.258 20.688 7.191 1 92 99 VAL B N 1
ATOM 2158 C CA . VAL B 1 99 ? 6.094 20.062 8.5 1 92 99 VAL B CA 1
ATOM 2159 C C . VAL B 1 99 ? 7.402 20.156 9.281 1 92 99 VAL B C 1
ATOM 2161 O O . VAL B 1 99 ? 8.469 19.828 8.758 1 92 99 VAL B O 1
ATOM 2164 N N . LYS B 1 100 ? 7.32 20.672 10.508 1 85.19 100 LYS B N 1
ATOM 2165 C CA . LYS B 1 100 ? 8.492 20.891 11.344 1 85.19 100 LYS B CA 1
ATOM 2166 C C . LYS B 1 100 ? 8.531 19.906 12.508 1 85.19 100 LYS B C 1
ATOM 2168 O O . LYS B 1 100 ? 7.48 19.5 13.023 1 85.19 100 LYS B O 1
ATOM 2173 N N . GLU B 1 101 ? 9.68 19.359 12.781 1 80.44 101 GLU B N 1
ATOM 2174 C CA . GLU B 1 101 ? 9.844 18.547 13.992 1 80.44 101 GLU B CA 1
ATOM 2175 C C . GLU B 1 101 ? 9.891 19.422 15.242 1 80.44 101 GLU B C 1
ATOM 2177 O O . GLU B 1 101 ? 10.852 20.172 15.445 1 80.44 101 GLU B O 1
ATOM 2182 N N . LEU B 1 102 ? 8.758 19.719 15.914 1 69.25 102 LEU B N 1
ATOM 2183 C CA . LEU B 1 102 ? 8.734 20.547 17.109 1 69.25 102 LEU B CA 1
ATOM 2184 C C . LEU B 1 102 ? 9.109 19.734 18.344 1 69.25 102 LEU B C 1
ATOM 2186 O O . LEU B 1 102 ? 9.258 20.281 19.438 1 69.25 102 LEU B O 1
ATOM 2190 N N . ARG B 1 103 ? 9.266 18.484 18.406 1 55.78 103 ARG B N 1
ATOM 2191 C CA . ARG B 1 103 ? 9.453 17.797 19.672 1 55.78 103 ARG B CA 1
ATOM 2192 C C . ARG B 1 103 ? 10.641 18.375 20.438 1 55.78 103 ARG B C 1
ATOM 2194 O O . ARG B 1 103 ? 11.594 18.859 19.844 1 55.78 103 ARG B O 1
ATOM 2201 N N . ASN B 1 104 ? 10.453 18.641 21.688 1 49.66 104 ASN B N 1
ATOM 2202 C CA . ASN B 1 104 ? 11.312 19.125 22.766 1 49.66 104 ASN B CA 1
ATOM 2203 C C . ASN B 1 104 ? 12.602 18.312 22.859 1 49.66 104 ASN B C 1
ATOM 2205 O O . ASN B 1 104 ? 12.594 17.172 23.344 1 49.66 104 ASN B O 1
ATOM 2209 N N . SER B 1 105 ? 13.469 18.109 21.891 1 42.91 105 SER B N 1
ATOM 2210 C CA . SER B 1 105 ? 14.711 17.594 22.484 1 42.91 105 SER B CA 1
ATOM 2211 C C . SER B 1 105 ? 15.055 18.328 23.781 1 42.91 105 SER B C 1
ATOM 2213 O O . SER B 1 105 ? 14.828 19.531 23.891 1 42.91 105 SER B O 1
ATOM 2215 N N . PRO B 1 106 ? 15.305 17.875 25.031 1 42.06 106 PRO B N 1
ATOM 2216 C CA . PRO B 1 106 ? 15.859 18.703 26.109 1 42.06 106 PRO B CA 1
ATOM 2217 C C . PRO B 1 106 ? 16.734 19.844 25.578 1 42.06 106 PRO B C 1
ATOM 2219 O O . PRO B 1 106 ? 17.188 19.797 24.438 1 42.06 106 PRO B O 1
ATOM 2222 N N . GLU B 1 107 ? 17.25 20.891 26.594 1 37.59 107 GLU B N 1
ATOM 2223 C CA . GLU B 1 107 ? 18.156 22.031 26.578 1 37.59 107 GLU B CA 1
ATOM 2224 C C . GLU B 1 107 ? 19.406 21.734 25.766 1 37.59 107 GLU B C 1
ATOM 2226 O O . GLU B 1 107 ? 20.484 22.297 26.031 1 37.59 107 GLU B O 1
ATOM 2231 N N . THR B 1 108 ? 19.812 20.609 25.391 1 37.22 108 THR B N 1
ATOM 2232 C CA . THR B 1 108 ? 21.141 20.844 24.844 1 37.22 108 THR B CA 1
ATOM 2233 C C . THR B 1 108 ? 21.172 22.078 23.953 1 37.22 108 THR B C 1
ATOM 2235 O O . THR B 1 108 ? 20.219 22.312 23.203 1 37.22 108 THR B O 1
ATOM 2238 N N . GLU B 1 109 ? 22.125 23.078 24.234 1 36.75 109 GLU B N 1
ATOM 2239 C CA . GLU B 1 109 ? 22.562 24.25 23.484 1 36.75 109 GLU B CA 1
ATOM 2240 C C . GLU B 1 109 ? 22.219 24.109 22 1 36.75 109 GLU B C 1
ATOM 2242 O O . GLU B 1 109 ? 22.625 23.125 21.375 1 36.75 109 GLU B O 1
ATOM 2247 N N . GLU B 1 110 ? 21.125 24.516 21.641 1 37.69 110 GLU B N 1
ATOM 2248 C CA . GLU B 1 110 ? 20.922 24.766 20.219 1 37.69 110 GLU B CA 1
ATOM 2249 C C . GLU B 1 110 ? 22.234 25.172 19.547 1 37.69 110 GLU B C 1
ATOM 2251 O O . GLU B 1 110 ? 22.703 26.297 19.719 1 37.69 110 GLU B O 1
ATOM 2256 N N . GLN B 1 111 ? 23.391 24.578 20 1 34.81 111 GLN B N 1
ATOM 2257 C CA . GLN B 1 111 ? 24.391 25.109 19.062 1 34.81 111 GLN B CA 1
ATOM 2258 C C . GLN B 1 111 ? 23.781 25.312 17.672 1 34.81 111 GLN B C 1
ATOM 2260 O O . GLN B 1 111 ? 22.953 24.516 17.234 1 34.81 111 GLN B O 1
ATOM 2265 N N . PRO B 1 112 ? 23.656 26.594 17.297 1 35.38 112 PRO B N 1
ATOM 2266 C CA . PRO B 1 112 ? 23.375 26.719 15.859 1 35.38 112 PRO B CA 1
ATOM 2267 C C . PRO B 1 112 ? 23.875 25.516 15.055 1 35.38 112 PRO B C 1
ATOM 2269 O O . PRO B 1 112 ? 25.062 25.219 15.078 1 35.38 112 PRO B O 1
ATOM 2272 N N . SER B 1 113 ? 23.406 24.375 15.391 1 34.72 113 SER B N 1
ATOM 2273 C CA . SER B 1 113 ? 24 23.469 14.406 1 34.72 113 SER B CA 1
ATOM 2274 C C . SER B 1 113 ? 24.172 24.172 13.062 1 34.72 113 SER B C 1
ATOM 2276 O O . SER B 1 113 ? 23.188 24.609 12.461 1 34.72 113 SER B O 1
ATOM 2278 N N . THR B 1 114 ? 25 25.031 13 1 34.94 114 THR B N 1
ATOM 2279 C CA . THR B 1 114 ? 25.578 25.516 11.75 1 34.94 114 THR B CA 1
ATOM 2280 C C . THR B 1 114 ? 25.484 24.469 10.656 1 34.94 114 THR B C 1
ATOM 2282 O O . THR B 1 114 ? 25.969 24.672 9.539 1 34.94 114 THR B O 1
ATOM 2285 N N . SER B 1 115 ? 25.469 23.266 11.18 1 35.03 115 SER B N 1
ATOM 2286 C CA . SER B 1 115 ? 25.422 22.453 9.961 1 35.03 115 SER B CA 1
ATOM 2287 C C . SER B 1 115 ? 24.141 22.719 9.172 1 35.03 115 SER B C 1
ATOM 2289 O O . SER B 1 115 ? 23.047 22.375 9.625 1 35.03 115 SER B O 1
ATOM 2291 N N . MET B 1 116 ? 23.766 23.875 8.75 1 35.22 116 MET B N 1
ATOM 2292 C CA . MET B 1 116 ? 23.109 24.078 7.465 1 35.22 116 MET B CA 1
ATOM 2293 C C . MET B 1 116 ? 23.078 22.766 6.668 1 35.22 116 MET B C 1
ATOM 2295 O O . MET B 1 116 ? 23.766 22.641 5.648 1 35.22 116 MET B O 1
ATOM 2299 N N . HIS B 1 117 ? 23.312 21.766 7.27 1 40.44 117 HIS B N 1
ATOM 2300 C CA . HIS B 1 117 ? 23.281 20.656 6.324 1 40.44 117 HIS B CA 1
ATOM 2301 C C . HIS B 1 117 ? 22.141 20.797 5.332 1 40.44 117 HIS B C 1
ATOM 2303 O O . HIS B 1 117 ? 20.969 20.672 5.707 1 40.44 117 HIS B O 1
ATOM 2309 N N . THR B 1 118 ? 2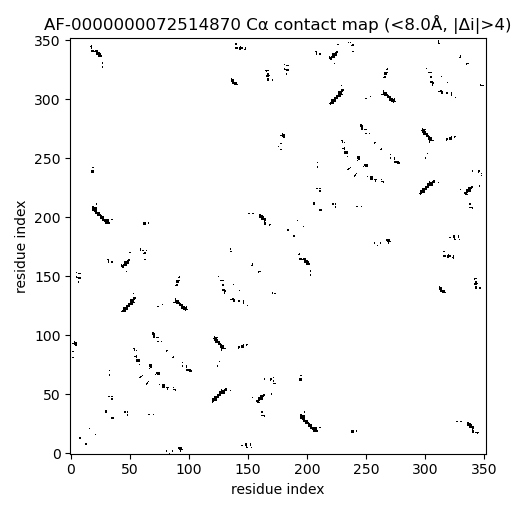2.109 21.703 4.523 1 45.78 118 THR B N 1
ATOM 2310 C CA . THR B 1 118 ? 21.578 21.953 3.188 1 45.78 118 THR B CA 1
ATOM 2311 C C . THR B 1 118 ? 20.906 20.703 2.623 1 45.78 118 THR B C 1
ATOM 2313 O O . THR B 1 118 ? 20.062 20.797 1.733 1 45.78 118 THR B O 1
ATOM 2316 N N . ASP B 1 119 ? 21.344 19.5 3.016 1 53.44 119 ASP B N 1
ATOM 2317 C CA . ASP B 1 119 ? 20.984 18.25 2.35 1 53.44 119 ASP B CA 1
ATOM 2318 C C . ASP B 1 119 ? 19.766 17.625 3.006 1 53.44 119 ASP B C 1
ATOM 2320 O O . ASP B 1 119 ? 19.5 16.422 2.836 1 5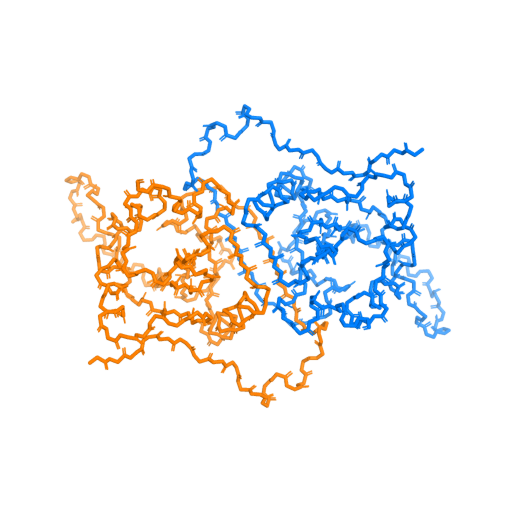3.44 119 ASP B O 1
ATOM 2324 N N . GLU B 1 120 ? 19.219 18.266 4.102 1 66.19 120 GLU B N 1
ATOM 2325 C CA . GLU B 1 120 ? 18.078 17.594 4.742 1 66.19 120 GLU B CA 1
ATOM 2326 C C . GLU B 1 120 ? 16.828 17.672 3.871 1 66.19 120 GLU B C 1
ATOM 2328 O O . GLU B 1 120 ? 16.438 18.75 3.438 1 66.19 120 GLU B O 1
ATOM 2333 N N . ALA B 1 121 ? 16.359 16.672 3.557 1 76.88 121 ALA B N 1
ATOM 2334 C CA . ALA B 1 121 ? 15.164 16.594 2.721 1 76.88 121 ALA B CA 1
ATOM 2335 C C . ALA B 1 121 ? 13.961 17.219 3.426 1 76.88 121 ALA B C 1
ATOM 2337 O O . ALA B 1 121 ? 13.797 17.062 4.637 1 76.88 121 ALA B O 1
ATOM 2338 N N . ALA B 1 122 ? 13.289 18.172 2.779 1 89.25 122 ALA B N 1
ATOM 2339 C CA . ALA B 1 122 ? 12.023 18.703 3.275 1 89.25 122 ALA B CA 1
ATOM 2340 C C . ALA B 1 122 ? 11.07 17.578 3.662 1 89.25 122 ALA B C 1
ATOM 2342 O O . ALA B 1 122 ? 11.133 16.484 3.107 1 89.25 122 ALA B O 1
ATOM 2343 N N . GLU B 1 123 ? 10.305 17.844 4.738 1 92.69 123 GLU B N 1
ATOM 2344 C CA . GLU B 1 123 ? 9.281 16.891 5.141 1 92.69 123 GLU B CA 1
ATOM 2345 C C . GLU B 1 123 ? 7.879 17.453 4.938 1 92.69 123 GLU B C 1
ATOM 2347 O O . GLU B 1 123 ? 7.629 18.625 5.207 1 92.69 123 GLU B O 1
ATOM 2352 N N . ALA B 1 124 ? 7.031 16.688 4.465 1 96 124 ALA B N 1
ATOM 2353 C CA . ALA B 1 124 ? 5.621 17.016 4.285 1 96 124 ALA B CA 1
ATOM 2354 C C . ALA B 1 124 ? 4.727 15.836 4.676 1 96 124 ALA B C 1
ATOM 2356 O O . ALA B 1 124 ? 5.211 14.711 4.855 1 96 124 ALA B O 1
ATOM 2357 N N . VAL B 1 125 ? 3.473 16.141 4.906 1 96.62 125 VAL B N 1
ATOM 2358 C CA . VAL B 1 125 ? 2.486 15.117 5.234 1 96.62 125 VAL B CA 1
ATOM 2359 C C . VAL B 1 125 ? 1.378 15.109 4.18 1 96.62 125 VAL B C 1
ATOM 2361 O O . VAL B 1 125 ? 0.925 16.172 3.744 1 96.62 125 VAL B O 1
ATOM 2364 N N . ILE B 1 126 ? 1.023 13.945 3.764 1 96.94 126 ILE B N 1
ATOM 2365 C CA . ILE B 1 126 ? -0.174 13.797 2.943 1 96.94 126 ILE B CA 1
ATOM 2366 C C . ILE B 1 126 ? -1.253 13.062 3.734 1 96.94 126 ILE B C 1
ATOM 2368 O O . ILE B 1 126 ? -1.06 11.914 4.141 1 96.94 126 ILE B O 1
ATOM 2372 N N . LEU B 1 127 ? -2.291 13.734 3.975 1 96.12 127 LEU B N 1
ATOM 2373 C CA . LEU B 1 127 ? -3.5 13.117 4.512 1 96.12 127 LEU B CA 1
ATOM 2374 C C . LEU B 1 127 ? -4.461 12.734 3.391 1 96.12 127 LEU B C 1
ATOM 2376 O O . LEU B 1 127 ? -5.059 13.609 2.754 1 96.12 127 LEU B O 1
ATOM 2380 N N . PHE B 1 128 ? -4.562 11.422 3.152 1 94.62 128 PHE B N 1
ATOM 2381 C CA . PHE B 1 128 ? -5.488 11.023 2.098 1 94.62 128 PHE B CA 1
ATOM 2382 C C . PHE B 1 128 ? -6.793 10.5 2.691 1 94.62 128 PHE B C 1
ATOM 2384 O O . PHE B 1 128 ? -6.781 9.789 3.695 1 94.62 128 PHE B O 1
ATOM 2391 N N . VAL B 1 129 ? -7.867 10.875 2.096 1 93.88 129 VAL B N 1
ATOM 2392 C CA . VAL B 1 129 ? -9.195 10.547 2.609 1 93.88 129 VAL B CA 1
ATOM 2393 C C . VAL B 1 129 ? -9.656 9.211 2.039 1 93.88 129 VAL B C 1
ATOM 2395 O O . VAL B 1 129 ? -10.352 9.164 1.019 1 93.88 129 VAL B O 1
ATOM 2398 N N . GLY B 1 130 ? -9.305 8.172 2.721 1 90.69 130 GLY B N 1
ATOM 2399 C CA . GLY B 1 130 ? -9.508 6.828 2.205 1 90.69 130 GLY B CA 1
ATOM 2400 C C . GLY B 1 130 ? -10.773 6.172 2.73 1 90.69 130 GLY B C 1
ATOM 2401 O O . GLY B 1 130 ? -11.211 5.145 2.207 1 90.69 130 GLY B O 1
ATOM 2402 N N . GLN B 1 131 ? -11.352 6.77 3.785 1 88.06 131 GLN B N 1
ATOM 2403 C CA . GLN B 1 131 ? -12.484 6.102 4.422 1 88.06 131 GLN B CA 1
ATOM 2404 C C . GLN B 1 131 ? -13.578 7.098 4.789 1 88.06 131 GLN B C 1
ATOM 2406 O O . GLN B 1 131 ? -13.297 8.273 5.039 1 88.06 131 GLN B O 1
ATOM 2411 N N . SER B 1 132 ? -14.742 6.512 4.75 1 88.31 132 SER B N 1
ATOM 2412 C CA . SER B 1 132 ? -15.875 7.301 5.234 1 88.31 132 SER B CA 1
ATOM 2413 C C . SER B 1 132 ? -16 7.203 6.75 1 88.31 132 SER B C 1
ATOM 2415 O O . SER B 1 132 ? -15.805 6.137 7.332 1 88.31 132 SER B O 1
ATOM 2417 N N . SER B 1 133 ? -16.406 8.328 7.359 1 87.56 133 SER B N 1
ATOM 2418 C CA . SER B 1 133 ? -16.641 8.32 8.797 1 87.56 133 SER B CA 1
ATOM 2419 C C . SER B 1 133 ? -17.844 7.469 9.156 1 87.56 133 SER B C 1
ATOM 2421 O O . SER B 1 133 ? -18 7.051 10.305 1 87.56 133 SER B O 1
ATOM 2423 N N . LYS B 1 134 ? -18.703 7.184 8.211 1 86.38 134 LYS B N 1
ATOM 2424 C CA . LYS B 1 134 ? -19.891 6.375 8.43 1 86.38 134 LYS B CA 1
ATOM 2425 C C . LYS B 1 134 ? -19.578 4.887 8.297 1 86.38 134 LYS B C 1
ATOM 2427 O O . LYS B 1 134 ? -20.344 4.043 8.773 1 86.38 134 LYS B O 1
ATOM 2432 N N . ARG B 1 135 ? -18.5 4.535 7.652 1 80.69 135 ARG B N 1
ATOM 2433 C CA . ARG B 1 135 ? -18.031 3.166 7.469 1 80.69 135 ARG B CA 1
ATOM 2434 C C . ARG B 1 135 ? -16.547 3.055 7.789 1 80.69 135 ARG B C 1
ATOM 2436 O O . ARG B 1 135 ? -15.727 2.781 6.902 1 80.69 135 ARG B O 1
ATOM 2443 N N . ARG B 1 136 ? -16.062 3.135 9.055 1 71.38 136 ARG B N 1
ATOM 2444 C CA . ARG B 1 136 ? -14.695 3.383 9.477 1 71.38 136 ARG B CA 1
ATOM 2445 C C . ARG B 1 136 ? -13.82 2.146 9.266 1 71.38 136 ARG B C 1
ATOM 2447 O O . ARG B 1 136 ? -12.609 2.258 9.094 1 71.38 136 ARG B O 1
ATOM 2454 N N . ASP B 1 137 ? -14.281 1.06 8.688 1 76.06 137 ASP B N 1
ATOM 2455 C CA . ASP B 1 137 ? -13.453 -0.138 8.586 1 76.06 137 ASP B CA 1
ATOM 2456 C C . ASP B 1 137 ? -13.453 -0.681 7.16 1 76.06 137 ASP B C 1
ATOM 2458 O O . ASP B 1 137 ? -12.953 -1.781 6.91 1 76.06 137 ASP B O 1
ATOM 2462 N N . GLU B 1 138 ? -13.914 0.191 6.383 1 81.75 138 GLU B N 1
ATOM 2463 C CA . GLU B 1 138 ? -13.992 -0.249 4.992 1 81.75 138 GLU B CA 1
ATOM 2464 C C . GLU B 1 138 ? -13.398 0.795 4.051 1 81.75 138 GLU B C 1
ATOM 2466 O O . GLU B 1 138 ? -13.617 1.995 4.23 1 81.75 138 GLU B O 1
ATOM 2471 N N . ILE B 1 139 ? -12.602 0.325 3.225 1 83.31 139 ILE B N 1
ATOM 2472 C CA . ILE B 1 139 ? -12.047 1.181 2.18 1 83.31 139 ILE B CA 1
ATOM 2473 C C . ILE B 1 139 ? -12.453 0.644 0.808 1 83.31 139 ILE B C 1
ATOM 2475 O O . ILE B 1 139 ? -12.383 -0.562 0.561 1 83.31 139 ILE B O 1
ATOM 2479 N N . ARG B 1 140 ? -12.953 1.588 0.06 1 84.38 140 ARG B N 1
ATOM 2480 C CA . ARG B 1 140 ? -13.234 1.203 -1.32 1 84.38 140 ARG B CA 1
ATOM 2481 C C . ARG B 1 140 ? -11.953 1.192 -2.154 1 84.38 140 ARG B C 1
ATOM 2483 O O . ARG B 1 140 ? -11.117 2.088 -2.031 1 84.38 140 ARG B O 1
ATOM 2490 N N . LEU B 1 141 ? -11.766 0.186 -2.977 1 80.25 141 LEU B N 1
ATOM 2491 C CA . LEU B 1 141 ? -10.586 0.047 -3.814 1 80.25 141 LEU B CA 1
ATOM 2492 C C . LEU B 1 141 ? -10.445 1.231 -4.766 1 80.25 141 LEU B C 1
ATOM 2494 O O . LEU B 1 141 ? -9.344 1.753 -4.957 1 80.25 141 LEU B O 1
ATOM 2498 N N . ALA B 1 142 ? -11.57 1.598 -5.328 1 80.81 142 ALA B N 1
ATOM 2499 C CA . ALA B 1 142 ? -11.547 2.748 -6.23 1 80.81 142 ALA B CA 1
ATOM 2500 C C . ALA B 1 142 ? -11.031 3.994 -5.516 1 80.81 142 ALA B C 1
ATOM 2502 O O . ALA B 1 142 ? -10.289 4.789 -6.098 1 80.81 142 ALA B O 1
ATOM 2503 N N . THR B 1 143 ? -11.43 4.152 -4.285 1 86.56 143 THR B N 1
ATOM 2504 C CA . THR B 1 143 ? -10.961 5.273 -3.473 1 86.56 143 THR B CA 1
ATOM 2505 C C . THR B 1 143 ? -9.453 5.195 -3.262 1 86.56 143 THR B C 1
ATOM 2507 O O . THR B 1 143 ? -8.75 6.188 -3.443 1 86.56 143 THR B O 1
ATOM 2510 N N . LEU B 1 144 ? -8.992 4.055 -2.916 1 85.44 144 LEU B N 1
ATOM 2511 C CA . LEU B 1 144 ? -7.566 3.857 -2.703 1 85.44 144 LEU B CA 1
ATOM 2512 C C . LEU B 1 144 ? -6.781 4.137 -3.98 1 85.44 144 LEU B C 1
ATOM 2514 O O . LEU B 1 144 ? -5.73 4.777 -3.939 1 85.44 144 LEU B O 1
ATOM 2518 N N . GLU B 1 145 ? -7.336 3.691 -5.055 1 81.88 145 GLU B N 1
ATOM 2519 C CA . GLU B 1 145 ? -6.703 3.92 -6.348 1 81.88 145 GLU B CA 1
ATOM 2520 C C . GLU B 1 145 ? -6.57 5.414 -6.641 1 81.88 145 GLU B C 1
ATOM 2522 O O . GLU B 1 145 ? -5.523 5.867 -7.105 1 81.88 145 GLU B O 1
ATOM 2527 N N . HIS B 1 146 ? -7.613 6.133 -6.371 1 86.69 146 HIS B N 1
ATOM 2528 C CA . HIS B 1 146 ? -7.594 7.574 -6.594 1 86.69 146 HIS B CA 1
ATOM 2529 C C . HIS B 1 146 ? -6.559 8.25 -5.699 1 86.69 146 HIS B C 1
ATOM 2531 O O . HIS B 1 146 ? -5.766 9.07 -6.172 1 86.69 146 HIS B O 1
ATOM 2537 N N . CYS B 1 147 ? -6.535 7.902 -4.516 1 89.94 147 CYS B N 1
ATOM 2538 C CA . CYS B 1 147 ? -5.59 8.492 -3.576 1 89.94 147 CYS B CA 1
ATOM 2539 C C . CYS B 1 147 ? -4.152 8.219 -4.012 1 89.94 147 CYS B C 1
ATOM 2541 O O . CYS B 1 147 ? -3.344 9.148 -4.102 1 89.94 147 CYS B O 1
ATOM 2543 N N . PHE B 1 148 ? -3.902 7.051 -4.371 1 87.25 148 PHE B N 1
ATOM 2544 C CA . PHE B 1 148 ? -2.527 6.66 -4.66 1 87.25 148 PHE B CA 1
ATOM 2545 C C . PHE B 1 148 ? -2.096 7.168 -6.027 1 87.25 148 PHE B C 1
ATOM 2547 O O . PHE B 1 148 ? -0.912 7.43 -6.254 1 87.25 148 PHE B O 1
ATOM 2554 N N . ALA B 1 149 ? -3.066 7.309 -6.898 1 85.44 149 ALA B N 1
ATOM 2555 C CA . ALA B 1 149 ? -2.736 7.957 -8.164 1 85.44 149 ALA B CA 1
ATOM 2556 C C . ALA B 1 149 ? -2.254 9.383 -7.945 1 85.44 149 ALA B C 1
ATOM 2558 O O . ALA B 1 149 ? -1.251 9.805 -8.523 1 85.44 149 ALA B O 1
ATOM 2559 N N . ARG B 1 150 ? -2.918 10.094 -7.074 1 90.38 150 ARG B N 1
ATOM 2560 C CA . ARG B 1 150 ? -2.545 11.461 -6.73 1 90.38 150 ARG B CA 1
ATOM 2561 C C . ARG B 1 150 ? -1.178 11.508 -6.055 1 90.38 150 ARG B C 1
ATOM 2563 O O . ARG B 1 150 ? -0.315 12.297 -6.438 1 90.38 150 ARG B O 1
ATOM 2570 N N . ILE B 1 151 ? -0.984 10.625 -5.16 1 91.94 151 ILE B N 1
ATOM 2571 C CA . ILE B 1 151 ? 0.239 10.586 -4.367 1 91.94 151 ILE B CA 1
ATOM 2572 C C . ILE B 1 151 ? 1.42 10.203 -5.254 1 91.94 151 ILE B C 1
ATOM 2574 O O . ILE B 1 151 ? 2.479 10.836 -5.203 1 91.94 151 ILE B O 1
ATOM 2578 N N . GLY B 1 152 ? 1.188 9.195 -6.008 1 88.31 152 GLY B N 1
ATOM 2579 C CA . GLY B 1 152 ? 2.238 8.742 -6.906 1 88.31 152 GLY B CA 1
ATOM 2580 C C . GLY B 1 152 ? 2.676 9.805 -7.895 1 88.31 152 GLY B C 1
ATOM 2581 O O . GLY B 1 152 ? 3.873 9.992 -8.125 1 88.31 152 GLY B O 1
ATOM 2582 N N . GLU B 1 153 ? 1.7 10.43 -8.5 1 87.19 153 GLU B N 1
ATOM 2583 C CA . GLU B 1 153 ? 2.01 11.492 -9.445 1 87.19 153 GLU B CA 1
ATOM 2584 C C . GLU B 1 153 ? 2.83 12.602 -8.781 1 87.19 153 GLU B C 1
ATOM 2586 O O . GLU B 1 153 ? 3.844 13.039 -9.32 1 87.19 153 GLU B O 1
ATOM 2591 N N . TYR B 1 154 ? 2.434 13.031 -7.668 1 91.31 154 TYR B N 1
ATOM 2592 C CA . TYR B 1 154 ? 3.154 14.07 -6.938 1 91.31 154 TYR B CA 1
ATOM 2593 C C . TYR B 1 154 ? 4.559 13.609 -6.574 1 91.31 154 TYR B C 1
ATOM 2595 O O . TYR B 1 154 ? 5.531 14.344 -6.762 1 91.31 154 TYR B O 1
ATOM 2603 N N . ALA B 1 155 ? 4.648 12.406 -5.984 1 90.5 155 ALA B N 1
ATOM 2604 C CA . ALA B 1 155 ? 5.93 11.875 -5.527 1 90.5 155 ALA B CA 1
ATOM 2605 C C . ALA B 1 155 ? 6.93 11.789 -6.68 1 90.5 155 ALA B C 1
ATOM 2607 O O . ALA B 1 155 ? 8.102 12.141 -6.523 1 90.5 155 ALA B O 1
ATOM 2608 N N . ARG B 1 156 ? 6.469 11.336 -7.793 1 85.5 156 ARG B N 1
ATOM 2609 C CA . ARG B 1 156 ? 7.328 11.195 -8.969 1 85.5 156 ARG B CA 1
ATOM 2610 C C . ARG B 1 156 ? 7.797 12.562 -9.461 1 85.5 156 ARG B C 1
ATOM 2612 O O . ARG B 1 156 ? 8.984 12.75 -9.75 1 85.5 156 ARG B O 1
ATOM 2619 N N . HIS B 1 157 ? 6.906 13.531 -9.555 1 87.5 157 HIS B N 1
ATOM 2620 C CA . HIS B 1 157 ? 7.207 14.844 -10.102 1 87.5 157 HIS B CA 1
ATOM 2621 C C . HIS B 1 157 ? 8.102 15.641 -9.164 1 87.5 157 HIS B C 1
ATOM 2623 O O . HIS B 1 157 ? 8.867 16.5 -9.609 1 87.5 157 HIS B O 1
ATOM 2629 N N . ASN B 1 158 ? 8.078 15.359 -7.891 1 90.81 158 ASN B N 1
ATOM 2630 C CA . ASN B 1 158 ? 8.805 16.156 -6.922 1 90.81 158 ASN B CA 1
ATOM 2631 C C . ASN B 1 158 ? 9.984 15.398 -6.324 1 90.81 158 ASN B C 1
ATOM 2633 O O . ASN B 1 158 ? 10.594 15.844 -5.352 1 90.81 158 ASN B O 1
ATOM 2637 N N . ASP B 1 159 ? 10.234 14.219 -6.879 1 87.69 159 ASP B N 1
ATOM 2638 C CA . ASP B 1 159 ? 11.32 13.375 -6.398 1 87.69 159 ASP B CA 1
ATOM 2639 C C . ASP B 1 159 ? 11.219 13.148 -4.891 1 87.69 159 ASP B C 1
ATOM 2641 O O . ASP B 1 159 ? 12.18 13.398 -4.156 1 87.69 159 ASP B O 1
ATOM 2645 N N . ALA B 1 160 ? 10.148 12.719 -4.52 1 90.56 160 ALA B N 1
ATOM 2646 C CA . ALA B 1 160 ? 9.867 12.539 -3.098 1 90.56 160 ALA B CA 1
ATOM 2647 C C . ALA B 1 160 ? 9.789 11.055 -2.74 1 90.56 160 ALA B C 1
ATOM 2649 O O . ALA B 1 160 ? 9.344 10.234 -3.551 1 90.56 160 ALA B O 1
ATOM 2650 N N . SER B 1 161 ? 10.266 10.719 -1.564 1 88.06 161 SER B N 1
ATOM 2651 C CA . SER B 1 161 ? 10.031 9.398 -0.997 1 88.06 161 SER B CA 1
ATOM 2652 C C . SER B 1 161 ? 8.773 9.383 -0.131 1 88.06 161 SER B C 1
ATOM 2654 O O . SER B 1 161 ? 8.469 10.375 0.541 1 88.06 161 SER B O 1
ATOM 2656 N N . VAL B 1 162 ? 8.07 8.234 -0.211 1 91.81 162 VAL B N 1
ATOM 2657 C CA . VAL B 1 162 ? 6.82 8.117 0.527 1 91.81 162 VAL B CA 1
ATOM 2658 C C . VAL B 1 162 ? 6.988 7.141 1.686 1 91.81 162 VAL B C 1
ATOM 2660 O O . VAL B 1 162 ? 7.543 6.051 1.51 1 91.81 162 VAL B O 1
ATOM 2663 N N . HIS B 1 163 ? 6.574 7.559 2.861 1 89.81 163 HIS B N 1
ATOM 2664 C CA . HIS B 1 163 ? 6.688 6.773 4.082 1 89.81 163 HIS B CA 1
ATOM 2665 C C . HIS B 1 163 ? 5.332 6.613 4.766 1 89.81 163 HIS B C 1
ATOM 2667 O O . HIS B 1 163 ? 4.594 7.59 4.918 1 89.81 163 HIS B O 1
ATOM 2673 N N . MET B 1 164 ? 5.086 5.434 5.125 1 88.69 164 MET B N 1
ATOM 2674 C CA . MET B 1 164 ? 3.816 5.137 5.781 1 88.69 164 MET B CA 1
ATOM 2675 C C . MET B 1 164 ? 4.02 4.188 6.957 1 88.69 164 MET B C 1
ATOM 2677 O O . MET B 1 164 ? 4.855 3.281 6.891 1 88.69 164 MET B O 1
ATOM 2681 N N . ALA B 1 165 ? 3.287 4.535 7.996 1 83.19 165 ALA B N 1
ATOM 2682 C CA . ALA B 1 165 ? 3.334 3.594 9.117 1 83.19 165 ALA B CA 1
ATOM 2683 C C . ALA B 1 165 ? 2.844 2.213 8.688 1 83.19 165 ALA B C 1
ATOM 2685 O O . ALA B 1 165 ? 2.053 2.09 7.75 1 83.19 165 ALA B O 1
ATOM 2686 N N . ARG B 1 166 ? 3.395 1.22 9.25 1 70.06 166 ARG B N 1
ATOM 2687 C CA . ARG B 1 166 ? 2.943 -0.127 8.914 1 70.06 166 ARG B CA 1
ATOM 2688 C C . ARG B 1 166 ? 1.438 -0.267 9.117 1 70.06 166 ARG B C 1
ATOM 2690 O O . ARG B 1 166 ? 0.895 0.214 10.117 1 70.06 166 ARG B O 1
ATOM 2697 N N . ILE B 1 167 ? 0.816 -0.625 7.969 1 57.44 167 ILE B N 1
ATOM 2698 C CA . ILE B 1 167 ? -0.63 -0.814 7.957 1 57.44 167 ILE B CA 1
ATOM 2699 C C . ILE B 1 167 ? -1.028 -1.809 9.047 1 57.44 167 ILE B C 1
ATOM 2701 O O . ILE B 1 167 ? -0.433 -2.883 9.164 1 57.44 167 ILE B O 1
ATOM 2705 N N . GLY B 1 168 ? -2.117 -1.513 10.039 1 50.94 168 GLY B N 1
ATOM 2706 C CA . GLY B 1 168 ? -2.629 -2.346 11.117 1 50.94 168 GLY B CA 1
ATOM 2707 C C . GLY B 1 168 ? -2.672 -1.631 12.453 1 50.94 168 GLY B C 1
ATOM 2708 O O . GLY B 1 168 ? -3.723 -1.565 13.102 1 50.94 168 GLY B O 1
ATOM 2709 N N . TYR B 1 169 ? -1.453 -1.544 13.086 1 45.09 169 TYR B N 1
ATOM 2710 C CA . TYR B 1 169 ? -1.525 -1.28 14.516 1 45.09 169 TYR B CA 1
ATOM 2711 C C . TYR B 1 169 ? -2.238 0.038 14.797 1 45.09 169 TYR B C 1
ATOM 2713 O O . TYR B 1 169 ? -2.836 0.216 15.859 1 45.09 169 TYR B O 1
ATOM 2721 N N . GLY B 1 170 ? -2.576 0.951 13.812 1 42.78 170 GLY B N 1
ATOM 2722 C CA . GLY B 1 170 ? -3.074 2.268 14.172 1 42.78 170 GLY B CA 1
ATOM 2723 C C . GLY B 1 170 ? -3.895 2.92 13.078 1 42.78 170 GLY B C 1
ATOM 2724 O O . GLY B 1 170 ? -4.27 4.09 13.188 1 42.78 170 GLY B O 1
ATOM 2725 N N . MET B 1 171 ? -3.975 2.428 11.977 1 42.31 171 MET B N 1
ATOM 2726 C CA . MET B 1 171 ? -4.641 3.18 10.922 1 42.31 171 MET B CA 1
ATOM 2727 C C . MET B 1 171 ? -6.094 3.467 11.289 1 42.31 171 MET B C 1
ATOM 2729 O O . MET B 1 171 ? -6.652 4.488 10.883 1 42.31 171 MET B O 1
ATOM 2733 N N . CYS B 1 172 ? -6.902 2.506 11.703 1 38.16 172 CYS B N 1
ATOM 2734 C CA . CYS B 1 172 ? -8.312 2.811 11.938 1 38.16 172 CYS B CA 1
ATOM 2735 C C . CYS B 1 172 ? -8.523 3.385 13.328 1 38.16 172 CYS B C 1
ATOM 2737 O O . CYS B 1 172 ? -8.07 2.807 14.32 1 38.16 172 CYS B O 1
ATOM 2739 N N . SER B 1 173 ? -8.547 4.684 13.352 1 37.22 173 SER B N 1
ATOM 2740 C CA . SER B 1 173 ? -9.055 5.445 14.492 1 37.22 173 SER B CA 1
ATOM 2741 C C . SER B 1 173 ? -10.281 4.777 15.094 1 37.22 173 SER B C 1
ATOM 2743 O O . SER B 1 173 ? -11.398 4.934 14.586 1 37.22 173 SER B O 1
ATOM 2745 N N . GLN B 1 174 ? -10.484 3.611 15.188 1 31.5 174 GLN B N 1
ATOM 2746 C CA . GLN B 1 174 ? -11.766 3.281 15.805 1 31.5 174 GLN B CA 1
ATOM 2747 C C . GLN B 1 174 ? -12.109 4.262 16.922 1 31.5 174 GLN B C 1
ATOM 2749 O O . GLN B 1 174 ? -11.266 5.055 17.344 1 31.5 174 GLN B O 1
ATOM 2754 N N . LYS B 1 175 ? -12.984 3.635 18 1 31.38 175 LYS B N 1
ATOM 2755 C CA . LYS B 1 175 ? -14.078 4.031 18.875 1 31.38 175 LYS B CA 1
ATOM 2756 C C . LYS B 1 175 ? -13.633 5.121 19.859 1 31.38 175 LYS B C 1
ATOM 2758 O O . LYS B 1 175 ? -12.609 4.984 20.516 1 31.38 175 LYS B O 1
ATOM 2763 N N . ASN B 1 176 ? -14.055 6.371 19.547 1 26.28 176 ASN B N 1
ATOM 2764 C CA . ASN B 1 176 ? -14.547 7.254 20.609 1 26.28 176 ASN B CA 1
ATOM 2765 C C . ASN B 1 176 ? -15.266 6.473 21.703 1 26.28 176 ASN B C 1
ATOM 2767 O O . ASN B 1 176 ? -16.109 5.617 21.406 1 26.28 176 ASN B O 1
#

Solvent-accessible surface area (backbone atoms only — not comparable to full-atom values): 19096 Å² total; per-residue (Å²): 139,75,83,44,57,53,62,70,63,52,61,81,71,46,74,73,49,53,53,46,33,26,20,31,37,47,44,83,40,82,37,41,32,92,57,70,78,77,52,95,83,57,79,47,54,25,40,32,32,46,44,73,38,53,55,70,46,68,72,61,76,50,62,59,39,34,52,45,34,58,31,28,55,62,56,47,51,46,50,36,48,36,33,76,69,70,63,52,49,78,28,35,30,30,54,42,72,78,52,48,82,58,64,78,69,76,82,68,74,73,55,73,65,70,68,66,61,81,79,64,50,47,38,30,36,32,47,23,22,42,26,46,63,88,44,77,53,40,27,38,50,69,30,46,14,44,25,47,40,21,49,49,48,50,28,64,77,57,42,34,38,38,31,25,46,46,65,49,77,32,68,77,55,70,80,115,140,77,85,42,55,52,62,70,63,52,61,80,73,45,75,73,48,54,53,45,32,27,19,32,37,48,43,83,40,83,37,42,31,91,58,71,78,76,52,93,84,58,79,46,56,24,40,32,32,44,45,70,38,54,54,70,48,69,72,60,78,52,64,60,40,32,52,46,34,56,29,28,56,63,55,47,51,46,51,35,49,37,32,76,69,72,63,52,48,78,28,36,28,30,55,42,71,79,53,49,83,60,63,78,67,76,82,69,74,73,54,73,66,69,67,66,62,80,80,65,49,48,38,30,36,31,48,24,21,42,24,44,61,88,43,71,53,42,28,40,46,69,30,47,13,44,25,47,40,21,49,49,49,50,28,65,76,57,41,32,39,37,31,25,46,46,67,51,78,41,62,63,74,70,85,131